Protein AF-R6YWC9-F1 (afdb_monomer_lite)

Sequence (217 aa):
MDQYQIIENLIDLYSPDDEVRLEALLAKKEWILDRFYVPYSILPTSEDGYSDLYALKNQALAFHKINLPNITNKSTANMIERFNSRFKLLKLYENLPERPHKHIFYAKVNFRRLDKDEYKVLVPYFFYCLDPEIVKDSNIPNDIRKVIAYAISGEENEAVQIIDNKNLDKNIFKIDCFEKIYVYDDLTQSEIASIKDLAKYLQLPVVMVHVGRKKVK

Radius of gyration: 17.96 Å; chains: 1; bounding box: 46×39×54 Å

pLDDT: mean 89.24, std 10.78, range [37.41, 98.31]

Foldseek 3Di:
DDLVLLLCLLQQCPDPDPVSVVVSLVVLLCVLQFKWKFKAFPDADPQPPDGSLVLVLQQWHFWAQDDDPPDPDPVLVVQSVVCRVWKTKTKIFRDDDDDPDQRMWIWIFRSNPFDPVRSVQWRSQKGAAHAPVCLVVDPFPPHNSNNSNVVRHDDRRMMMTMGTCVCDDSRIHHDPGTAAIEHEPPDDPVSVVSVVVSCVSNVHYYHYDYDDDPDPD

Secondary structure (DSSP, 8-state):
--HHHHHHHHHHTT-S-HHHHHHHHHHTTTTT-SEEEEEEESSPPSSTT--HHHHHHTTEEE-B----TT---HHHHHHHHHHHTTEEEEEEESS-PPPSSTTEEEEEEEGGG--HHHHHHHGGGEEEPBPHHHHHHS---TTHHHHHHHHTB--TTEEEEEEEGGG-BTTEEE-S-EEEEEEETTS-HHHHHHHHHHHHHTT--EEEE--------

Structure (mmCIF, N/CA/C/O backbone):
data_AF-R6YWC9-F1
#
_entry.id   AF-R6YWC9-F1
#
loop_
_atom_site.group_PDB
_atom_site.id
_atom_site.type_symbol
_atom_site.label_atom_id
_atom_site.label_alt_id
_atom_site.label_comp_id
_atom_site.label_asym_id
_atom_site.label_entity_id
_atom_site.label_seq_id
_atom_site.pdbx_PDB_ins_code
_atom_site.Cartn_x
_atom_site.Cartn_y
_atom_site.Cartn_z
_atom_site.occupancy
_atom_site.B_iso_or_equiv
_atom_site.auth_seq_id
_atom_site.auth_comp_id
_atom_site.auth_asym_id
_atom_site.auth_atom_id
_atom_site.pdbx_PDB_model_num
ATOM 1 N N . MET A 1 1 ? 2.898 -15.940 -5.476 1.00 75.31 1 MET A N 1
ATOM 2 C CA . MET A 1 1 ? 3.218 -15.563 -6.876 1.00 75.31 1 MET A CA 1
ATOM 3 C C . MET A 1 1 ? 4.674 -15.906 -7.140 1.00 75.31 1 MET A C 1
ATOM 5 O O . MET A 1 1 ? 5.447 -15.863 -6.192 1.00 75.31 1 MET A O 1
ATOM 9 N N . ASP A 1 2 ? 5.048 -16.283 -8.363 1.00 87.19 2 ASP A N 1
ATOM 10 C CA . ASP A 1 2 ? 6.454 -16.572 -8.673 1.00 87.19 2 ASP A CA 1
ATOM 11 C C . ASP A 1 2 ? 7.290 -15.281 -8.612 1.00 87.19 2 ASP A C 1
ATOM 13 O O . ASP A 1 2 ? 6.950 -14.268 -9.223 1.00 87.19 2 ASP A O 1
ATOM 17 N N . GLN A 1 3 ? 8.375 -15.319 -7.844 1.00 90.12 3 GLN A N 1
ATOM 18 C CA . GLN A 1 3 ? 9.273 -14.193 -7.600 1.00 90.12 3 GLN A CA 1
ATOM 19 C C . GLN A 1 3 ? 9.961 -13.726 -8.892 1.00 90.12 3 GLN A C 1
ATOM 21 O O . GLN A 1 3 ? 10.142 -12.524 -9.097 1.00 90.12 3 GLN A O 1
ATOM 26 N N . TYR A 1 4 ? 10.274 -14.656 -9.803 1.00 87.88 4 TYR A N 1
ATOM 27 C CA . TYR A 1 4 ? 10.862 -14.319 -11.102 1.00 87.88 4 TYR A CA 1
ATOM 28 C C . TYR A 1 4 ? 9.872 -13.566 -11.993 1.00 87.88 4 TYR A C 1
ATOM 30 O O . TYR A 1 4 ? 10.251 -12.573 -12.610 1.00 87.88 4 TYR A O 1
ATOM 38 N N . GLN A 1 5 ? 8.589 -13.945 -11.972 1.00 91.06 5 GLN A N 1
ATOM 39 C CA . GLN A 1 5 ? 7.540 -13.237 -12.718 1.00 91.06 5 GLN A CA 1
ATOM 40 C C . GLN A 1 5 ? 7.377 -11.788 -12.247 1.00 91.06 5 GLN A C 1
ATOM 42 O O . GLN A 1 5 ? 7.136 -10.897 -13.059 1.00 91.06 5 GLN A O 1
ATOM 47 N N . ILE A 1 6 ? 7.526 -11.523 -10.945 1.00 92.25 6 ILE A N 1
ATOM 48 C CA . ILE A 1 6 ? 7.469 -10.157 -10.401 1.00 92.25 6 ILE A CA 1
ATOM 49 C C . ILE A 1 6 ? 8.645 -9.317 -10.926 1.00 92.25 6 ILE A C 1
ATOM 51 O O . ILE A 1 6 ? 8.454 -8.153 -11.284 1.00 92.25 6 ILE A O 1
ATOM 55 N N . ILE A 1 7 ? 9.846 -9.899 -11.006 1.00 92.50 7 ILE A N 1
ATOM 56 C CA . ILE A 1 7 ? 11.049 -9.219 -11.513 1.00 92.50 7 ILE A CA 1
ATOM 57 C C . ILE A 1 7 ? 10.955 -8.960 -13.014 1.00 92.50 7 ILE A C 1
ATOM 59 O O . ILE A 1 7 ? 11.217 -7.837 -13.444 1.00 92.50 7 ILE A O 1
ATOM 63 N N . GLU A 1 8 ? 10.567 -9.962 -13.801 1.00 92.31 8 GLU A N 1
ATOM 64 C CA . GLU A 1 8 ? 10.353 -9.812 -15.244 1.00 92.31 8 GLU A CA 1
ATOM 65 C C . GLU A 1 8 ? 9.321 -8.718 -15.515 1.00 92.31 8 GLU A C 1
ATOM 67 O O . GLU A 1 8 ? 9.601 -7.767 -16.241 1.00 92.31 8 GLU A O 1
ATOM 72 N N . ASN A 1 9 ? 8.189 -8.751 -14.805 1.00 94.25 9 ASN A N 1
ATOM 73 C CA . ASN A 1 9 ? 7.169 -7.715 -14.904 1.00 94.25 9 ASN A CA 1
ATOM 74 C C . ASN A 1 9 ? 7.716 -6.315 -14.571 1.00 94.25 9 ASN A C 1
ATOM 76 O O . ASN A 1 9 ? 7.438 -5.357 -15.290 1.00 94.25 9 ASN A O 1
ATOM 80 N N . LEU A 1 10 ? 8.519 -6.182 -13.508 1.00 93.62 10 LEU A N 1
ATOM 81 C CA . LEU A 1 10 ? 9.170 -4.917 -13.158 1.00 93.62 10 LEU A CA 1
ATOM 82 C C . LEU A 1 10 ? 10.112 -4.423 -14.266 1.00 93.62 10 LEU A C 1
ATOM 84 O O . LEU A 1 10 ? 10.169 -3.220 -14.521 1.00 93.62 10 LEU A O 1
ATOM 88 N N . ILE A 1 11 ? 10.864 -5.314 -14.911 1.00 93.25 11 ILE A N 1
ATOM 89 C CA . ILE A 1 11 ? 11.758 -4.953 -16.019 1.00 93.25 11 ILE A CA 1
ATOM 90 C C . ILE A 1 11 ? 10.935 -4.491 -17.227 1.00 93.25 11 ILE A C 1
ATOM 92 O O . ILE A 1 11 ? 11.214 -3.418 -17.775 1.00 93.25 11 ILE A O 1
ATOM 96 N N . ASP A 1 12 ? 9.905 -5.255 -17.584 1.00 94.62 12 ASP A N 1
ATOM 97 C CA . ASP A 1 12 ? 9.093 -5.065 -18.785 1.00 94.62 12 ASP A CA 1
ATOM 98 C C . ASP A 1 12 ? 8.203 -3.822 -18.720 1.00 94.62 12 ASP A C 1
ATOM 100 O O . ASP A 1 12 ? 8.029 -3.145 -19.732 1.00 94.62 12 ASP A O 1
ATOM 104 N N . LEU A 1 13 ? 7.733 -3.426 -17.530 1.00 93.44 13 LEU A N 1
ATOM 105 C CA . LEU A 1 13 ? 7.009 -2.159 -17.320 1.00 93.44 13 LEU A CA 1
ATOM 106 C C . LEU A 1 13 ? 7.809 -0.918 -17.754 1.00 93.44 13 LEU A C 1
ATOM 108 O O . LEU A 1 13 ? 7.225 0.131 -18.033 1.00 93.44 13 LEU A O 1
ATOM 112 N N . TYR A 1 14 ? 9.137 -1.030 -17.818 1.00 91.12 14 TYR A N 1
ATOM 113 C CA . TYR A 1 14 ? 10.054 0.028 -18.245 1.00 91.12 14 TYR A CA 1
ATOM 114 C C . TYR A 1 14 ? 10.739 -0.280 -19.583 1.00 91.12 14 TYR A C 1
ATOM 116 O O . TYR A 1 14 ? 11.725 0.374 -19.935 1.00 91.12 14 TYR A O 1
ATOM 124 N N . SER A 1 15 ? 10.233 -1.261 -20.334 1.00 92.69 15 SER A N 1
ATOM 125 C CA . SER A 1 15 ? 10.704 -1.554 -21.685 1.00 92.69 15 SER A CA 1
ATOM 126 C C . SER A 1 15 ? 10.512 -0.340 -22.606 1.00 92.69 15 SER A C 1
ATOM 128 O O . SER A 1 15 ? 9.506 0.366 -22.487 1.00 92.69 15 SER A O 1
ATOM 130 N N . PRO A 1 16 ? 11.432 -0.067 -23.550 1.00 93.62 16 PRO A N 1
ATOM 131 C CA . PRO A 1 16 ? 11.193 0.929 -24.593 1.00 93.62 16 PRO A CA 1
ATOM 132 C C . PRO A 1 16 ? 10.068 0.516 -25.556 1.00 93.62 16 PRO A C 1
ATOM 134 O O . PRO A 1 16 ? 9.513 1.384 -26.222 1.00 93.62 16 PRO A O 1
ATOM 137 N N . ASP A 1 17 ? 9.716 -0.770 -25.603 1.00 97.00 17 ASP A N 1
ATOM 138 C CA . ASP A 1 17 ? 8.662 -1.318 -26.456 1.00 97.00 17 ASP A CA 1
ATOM 139 C C . ASP A 1 17 ? 7.277 -1.187 -25.797 1.00 97.00 17 ASP A C 1
ATOM 141 O O . ASP A 1 17 ? 7.051 -1.649 -24.675 1.00 97.00 17 ASP A O 1
ATOM 145 N N . ASP A 1 18 ? 6.356 -0.531 -26.499 1.00 96.38 18 ASP A N 1
ATOM 146 C CA . ASP A 1 18 ? 4.989 -0.268 -26.053 1.00 96.38 18 ASP A CA 1
ATOM 147 C C . ASP A 1 18 ? 4.165 -1.552 -25.880 1.00 96.38 18 ASP A C 1
ATOM 149 O O . ASP A 1 18 ? 3.376 -1.631 -24.935 1.00 96.38 18 ASP A O 1
ATOM 153 N N . GLU A 1 19 ? 4.359 -2.555 -26.743 1.00 96.94 19 GLU A N 1
ATOM 154 C CA . GLU A 1 19 ? 3.640 -3.833 -26.670 1.00 96.94 19 GLU A CA 1
ATOM 155 C C . GLU A 1 19 ? 4.081 -4.616 -25.433 1.00 96.94 19 GLU A C 1
ATOM 157 O O . GLU A 1 19 ? 3.244 -5.073 -24.655 1.00 96.94 19 GLU A O 1
ATOM 162 N N . VAL A 1 20 ? 5.391 -4.663 -25.173 1.00 96.94 20 VAL A N 1
ATOM 163 C CA . VAL A 1 20 ? 5.953 -5.303 -23.971 1.00 96.94 20 VAL A CA 1
ATOM 164 C C . VAL A 1 20 ? 5.422 -4.642 -22.697 1.00 96.94 20 VAL A C 1
ATOM 166 O O . VAL A 1 20 ? 4.993 -5.329 -21.769 1.00 96.94 20 VAL A O 1
ATOM 169 N N . ARG A 1 21 ? 5.380 -3.302 -22.650 1.00 95.19 21 ARG A N 1
ATOM 170 C CA . ARG A 1 21 ? 4.817 -2.586 -21.492 1.00 95.19 21 ARG A CA 1
ATOM 171 C C . ARG A 1 21 ? 3.330 -2.874 -21.306 1.00 95.19 21 ARG A C 1
ATOM 173 O O . ARG A 1 21 ? 2.874 -2.995 -20.168 1.00 95.19 21 ARG A O 1
ATOM 180 N N . LEU A 1 22 ? 2.566 -2.947 -22.395 1.00 94.88 22 LEU A N 1
ATOM 181 C CA . LEU A 1 22 ? 1.138 -3.247 -22.334 1.00 94.88 22 LEU A CA 1
ATOM 182 C C . LEU A 1 22 ? 0.896 -4.662 -21.801 1.00 94.88 22 LEU A C 1
ATOM 184 O O . LEU A 1 22 ? 0.086 -4.822 -20.890 1.00 94.88 22 LEU A O 1
ATOM 188 N N . GLU A 1 23 ? 1.626 -5.658 -22.297 1.00 96.00 23 GLU A N 1
ATOM 189 C CA . GLU A 1 23 ? 1.545 -7.036 -21.801 1.00 96.00 23 GLU A CA 1
ATOM 190 C C . GLU A 1 23 ? 1.926 -7.125 -20.317 1.00 96.00 23 GLU A C 1
ATOM 192 O O . GLU A 1 23 ? 1.212 -7.746 -19.525 1.00 96.00 23 GLU A O 1
ATOM 197 N N . ALA A 1 24 ? 2.972 -6.409 -19.892 1.00 95.31 24 ALA A N 1
ATOM 198 C CA . ALA A 1 24 ? 3.343 -6.325 -18.482 1.00 95.31 24 ALA A CA 1
ATOM 199 C C . ALA A 1 24 ? 2.226 -5.713 -17.617 1.00 95.31 24 ALA A C 1
ATOM 201 O O . ALA A 1 24 ? 1.957 -6.198 -16.518 1.00 95.31 24 ALA A O 1
ATOM 202 N N . LEU A 1 25 ? 1.525 -4.682 -18.097 1.00 93.75 25 LEU A N 1
ATOM 203 C CA . LEU A 1 25 ? 0.361 -4.129 -17.396 1.00 93.75 25 LEU A CA 1
ATOM 204 C C . LEU A 1 25 ? -0.808 -5.123 -17.345 1.00 93.75 25 LEU A C 1
ATOM 206 O O . LEU A 1 25 ? -1.449 -5.266 -16.301 1.00 93.75 25 LEU A O 1
ATOM 210 N N . LEU A 1 26 ? -1.082 -5.826 -18.446 1.00 92.94 26 LEU A N 1
ATOM 211 C CA . LEU A 1 26 ? -2.156 -6.820 -18.529 1.00 92.94 26 LEU A CA 1
ATOM 212 C C . LEU A 1 26 ? -1.902 -8.023 -17.617 1.00 92.94 26 LEU A C 1
ATOM 214 O O . LEU A 1 26 ? -2.848 -8.527 -17.005 1.00 92.94 26 LEU A O 1
ATOM 218 N N . ALA A 1 27 ? -0.644 -8.437 -17.456 1.00 92.50 27 ALA A N 1
ATOM 219 C CA . ALA A 1 27 ? -0.251 -9.497 -16.530 1.00 92.50 27 ALA A CA 1
ATOM 220 C C . ALA A 1 27 ? -0.612 -9.169 -15.069 1.00 92.50 27 ALA A C 1
ATOM 222 O O . ALA A 1 27 ? -0.893 -10.075 -14.284 1.00 92.50 27 ALA A O 1
ATOM 223 N N . LYS A 1 28 ? -0.671 -7.876 -14.717 1.00 91.44 28 LYS A N 1
ATOM 224 C CA . LYS A 1 28 ? -0.991 -7.389 -13.365 1.00 91.44 28 LYS A CA 1
ATOM 225 C C . LYS A 1 28 ? -2.474 -7.174 -13.104 1.00 91.44 28 LYS A C 1
ATOM 227 O O . LYS A 1 28 ? -2.834 -6.804 -11.988 1.00 91.44 28 LYS A O 1
ATOM 232 N N . LYS A 1 29 ? -3.340 -7.365 -14.103 1.00 89.50 29 LYS A N 1
ATOM 233 C CA . LYS A 1 29 ? -4.731 -6.889 -14.043 1.00 89.50 29 LYS A CA 1
ATOM 234 C C . LYS A 1 29 ? -5.520 -7.382 -12.817 1.00 89.50 29 LYS A C 1
ATOM 236 O O . LYS A 1 29 ? -6.351 -6.667 -12.277 1.00 89.50 29 LYS A O 1
ATOM 241 N N . GLU A 1 30 ? -5.208 -8.583 -12.333 1.00 89.81 30 GLU A N 1
ATOM 242 C CA . GLU A 1 30 ? -5.875 -9.175 -11.169 1.00 89.81 30 GLU A CA 1
ATOM 243 C C . GLU A 1 30 ? -5.082 -9.029 -9.862 1.00 89.81 30 GLU A C 1
ATOM 245 O O . GLU A 1 30 ? -5.610 -9.342 -8.801 1.00 89.81 30 GLU A O 1
ATOM 250 N N . TRP A 1 31 ? -3.829 -8.562 -9.896 1.00 92.56 31 TRP A N 1
ATOM 251 C CA . TRP A 1 31 ? -2.934 -8.603 -8.727 1.00 92.56 31 TRP A CA 1
ATOM 252 C C . TRP A 1 31 ? -3.462 -7.773 -7.558 1.00 92.56 31 TRP A C 1
ATOM 254 O O . TRP A 1 31 ? -3.343 -8.167 -6.404 1.00 92.56 31 TRP A O 1
ATOM 264 N N . ILE A 1 32 ? -4.060 -6.621 -7.862 1.00 92.31 32 ILE A N 1
ATOM 265 C CA . ILE A 1 32 ? -4.626 -5.730 -6.849 1.00 92.31 32 ILE A CA 1
ATOM 266 C C . ILE A 1 32 ? -6.067 -6.104 -6.477 1.00 92.31 32 ILE A C 1
ATOM 268 O O . ILE A 1 32 ? -6.596 -5.592 -5.495 1.00 92.31 32 ILE A O 1
ATOM 272 N N . LEU A 1 33 ? -6.731 -6.992 -7.226 1.00 90.00 33 LEU A N 1
ATOM 273 C CA . LEU A 1 33 ? -8.154 -7.308 -7.052 1.00 90.00 33 LEU A CA 1
ATOM 274 C C . LEU A 1 33 ? -8.387 -8.328 -5.924 1.00 90.00 33 LEU A C 1
ATOM 276 O O . LEU A 1 33 ? -9.064 -9.348 -6.085 1.00 90.00 33 LEU A O 1
ATOM 280 N N . ASP A 1 34 ? -7.883 -7.999 -4.734 1.00 93.56 34 ASP A N 1
ATOM 281 C CA . ASP A 1 34 ? -8.115 -8.736 -3.497 1.00 93.56 34 ASP A CA 1
ATOM 282 C C . ASP A 1 34 ? -8.522 -7.835 -2.315 1.00 93.56 34 ASP A C 1
ATOM 284 O O . ASP A 1 34 ? -8.884 -6.666 -2.462 1.00 93.56 34 ASP A O 1
ATOM 288 N N . ARG A 1 35 ? -8.573 -8.417 -1.118 1.00 96.56 35 ARG A N 1
ATOM 289 C CA . ARG A 1 35 ? -8.780 -7.742 0.152 1.00 96.56 35 ARG A CA 1
ATOM 290 C C . ARG A 1 35 ? -7.448 -7.696 0.874 1.00 96.56 35 ARG A C 1
ATOM 292 O O . ARG A 1 35 ? -6.906 -8.743 1.201 1.00 96.56 35 ARG A O 1
ATOM 299 N N . PHE A 1 36 ? -6.999 -6.495 1.197 1.00 97.88 36 PHE A N 1
ATOM 300 C CA . PHE A 1 36 ? -5.748 -6.280 1.906 1.00 97.88 36 PHE A CA 1
ATOM 301 C C . PHE A 1 36 ? -6.000 -5.657 3.272 1.00 97.88 36 PHE A C 1
ATOM 303 O O . PHE A 1 36 ? -6.971 -4.923 3.482 1.00 97.88 36 PHE A O 1
ATOM 310 N N . TYR A 1 37 ? -5.103 -5.939 4.204 1.00 98.25 37 TYR A N 1
ATOM 311 C CA . TYR A 1 37 ? -4.970 -5.209 5.450 1.00 98.25 37 TYR A CA 1
ATOM 312 C C . TYR A 1 37 ? -3.991 -4.062 5.225 1.00 98.25 37 TYR A C 1
ATOM 314 O O . TYR A 1 37 ? -2.867 -4.264 4.771 1.00 98.25 37 TYR A O 1
ATOM 322 N N . VAL A 1 38 ? -4.440 -2.853 5.535 1.00 97.69 38 VAL A N 1
ATOM 323 C CA . VAL A 1 38 ? -3.694 -1.609 5.365 1.00 97.69 38 VAL A CA 1
ATOM 324 C C . VAL A 1 38 ? -3.313 -1.089 6.749 1.00 97.69 38 VAL A C 1
ATOM 326 O O . VAL A 1 38 ? -4.209 -0.949 7.589 1.00 97.69 38 VAL A O 1
ATOM 329 N N . PRO A 1 39 ? -2.025 -0.840 7.027 1.00 96.38 39 PRO A N 1
ATOM 330 C CA . PRO A 1 39 ? -1.585 -0.310 8.307 1.00 96.38 39 PRO A CA 1
ATOM 331 C C . PRO A 1 39 ? -1.952 1.171 8.445 1.00 96.38 39 PRO A C 1
ATOM 333 O O . PRO A 1 39 ? -1.833 1.940 7.496 1.00 96.38 39 PRO A O 1
ATOM 336 N N . TYR A 1 40 ? -2.345 1.562 9.652 1.00 95.56 40 TYR A N 1
ATOM 337 C CA . TYR A 1 40 ? -2.531 2.948 10.067 1.00 95.56 40 TYR A CA 1
ATOM 338 C C . TYR A 1 40 ? -1.873 3.159 11.433 1.00 95.56 40 TYR A C 1
ATOM 340 O O . TYR A 1 40 ? -2.002 2.329 12.338 1.00 95.56 40 TYR A O 1
ATOM 348 N N . SER A 1 41 ? -1.172 4.276 11.590 1.00 93.25 41 SER A N 1
ATOM 349 C CA . SER A 1 41 ? -0.559 4.710 12.843 1.00 93.25 41 SER A CA 1
ATOM 350 C C . SER A 1 41 ? -1.479 5.636 13.641 1.00 93.25 41 SER A C 1
ATOM 352 O O . SER A 1 41 ? -2.107 6.547 13.105 1.00 93.25 41 SER A O 1
ATOM 354 N N . ILE A 1 42 ? -1.518 5.451 14.961 1.00 90.88 42 ILE A N 1
ATOM 355 C CA . ILE A 1 42 ? -2.165 6.397 15.888 1.00 90.88 42 ILE A CA 1
ATOM 356 C C . ILE A 1 42 ? -1.259 7.609 16.150 1.00 90.88 42 ILE A C 1
ATOM 358 O O . ILE A 1 42 ? -1.736 8.695 16.484 1.00 90.88 42 ILE A O 1
ATOM 362 N N . LEU A 1 43 ? 0.058 7.432 16.005 1.00 87.00 43 LEU A N 1
ATOM 363 C CA . LEU A 1 43 ? 1.013 8.512 16.203 1.00 87.00 43 LEU A CA 1
ATOM 364 C C . LEU A 1 43 ? 0.925 9.518 15.050 1.00 87.00 43 LEU A C 1
ATOM 366 O O . LEU A 1 43 ? 0.797 9.105 13.892 1.00 87.00 43 LEU A O 1
ATOM 370 N N . PRO A 1 44 ? 1.041 10.825 15.342 1.00 76.12 44 PRO A N 1
ATOM 371 C CA . PRO A 1 44 ? 1.158 11.834 14.303 1.00 76.12 44 PRO A CA 1
ATOM 372 C C . PRO A 1 44 ? 2.416 11.579 13.471 1.00 76.12 44 PRO A C 1
ATOM 374 O O . PRO A 1 44 ? 3.441 11.124 13.985 1.00 76.12 44 PRO A O 1
ATOM 377 N N . THR A 1 45 ? 2.341 11.887 12.180 1.00 70.00 45 THR A N 1
ATOM 378 C CA . THR A 1 45 ? 3.529 11.851 11.328 1.00 70.00 45 THR A CA 1
ATOM 379 C C . THR A 1 45 ? 4.318 13.149 11.487 1.00 70.00 45 THR A C 1
ATOM 381 O O . THR A 1 45 ? 3.784 14.166 11.929 1.00 70.00 45 THR A O 1
ATOM 384 N N . SER A 1 46 ? 5.599 13.120 11.129 1.00 60.62 46 SER A N 1
ATOM 385 C CA . SER A 1 46 ? 6.450 14.314 11.102 1.00 60.62 46 SER A CA 1
ATOM 386 C C . SER A 1 46 ? 6.183 15.230 9.900 1.00 60.62 46 SER A C 1
ATOM 388 O O . SER A 1 46 ? 6.860 16.246 9.762 1.00 60.62 46 SER A O 1
ATOM 390 N N . GLU A 1 47 ? 5.244 14.883 9.012 1.00 64.31 47 GLU A N 1
ATOM 391 C CA . GLU A 1 47 ? 4.893 15.704 7.852 1.00 64.31 47 GLU A CA 1
ATOM 392 C C . GLU A 1 47 ? 3.724 16.640 8.208 1.00 64.31 47 GLU A C 1
ATOM 394 O O . GLU A 1 47 ? 2.644 16.192 8.600 1.00 64.31 47 GLU A O 1
ATOM 399 N N . ASP A 1 48 ? 3.947 17.953 8.087 1.00 57.84 48 ASP A N 1
ATOM 400 C CA . ASP A 1 48 ? 2.974 18.982 8.473 1.00 57.84 48 ASP A CA 1
ATOM 401 C C . ASP A 1 48 ? 1.607 18.772 7.80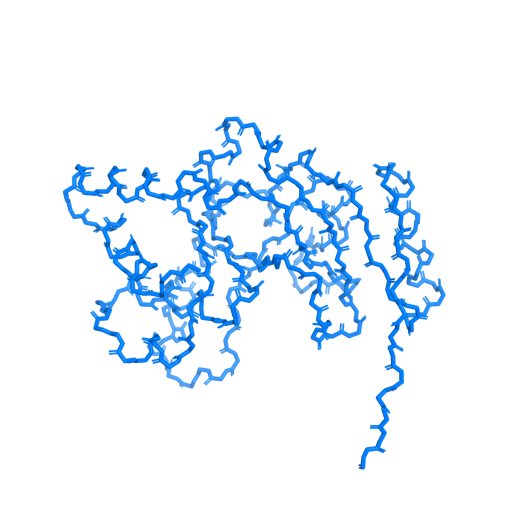0 1.00 57.84 48 ASP A C 1
ATOM 403 O O . ASP A 1 48 ? 1.476 18.744 6.575 1.00 57.84 48 ASP A O 1
ATOM 407 N N . GLY A 1 49 ? 0.558 18.662 8.620 1.00 59.50 49 GLY A N 1
ATOM 408 C CA . GLY A 1 49 ? -0.825 18.531 8.153 1.00 59.50 49 GLY A CA 1
ATOM 409 C C . GLY A 1 49 ? -1.214 17.146 7.624 1.00 59.50 49 GLY A C 1
ATOM 410 O O . GLY A 1 49 ? -2.294 17.025 7.042 1.00 59.50 49 GLY A O 1
ATOM 411 N N . TYR A 1 50 ? -0.381 16.120 7.836 1.00 73.62 50 TYR A N 1
ATOM 412 C CA . TYR A 1 50 ? -0.630 14.737 7.426 1.00 73.62 50 TYR A CA 1
ATOM 413 C C . TYR A 1 50 ? -0.627 13.779 8.631 1.00 73.62 50 TYR A C 1
ATOM 415 O O . TYR A 1 50 ? 0.286 13.764 9.459 1.00 73.62 50 TYR A O 1
ATOM 423 N N . SER A 1 51 ? -1.664 12.948 8.742 1.00 83.31 51 SER A N 1
ATOM 424 C CA . SER A 1 51 ? -1.667 11.798 9.648 1.00 83.31 51 SER A CA 1
ATOM 425 C C . SER A 1 51 ? -2.510 10.662 9.089 1.00 83.31 51 SER A C 1
ATOM 427 O O . SER A 1 51 ? -3.514 10.887 8.411 1.00 83.31 51 SER A O 1
ATOM 429 N N . ASP A 1 52 ? -2.136 9.437 9.425 1.00 91.56 52 ASP A N 1
ATOM 430 C CA . ASP A 1 52 ? -2.846 8.217 9.040 1.00 91.56 52 ASP A CA 1
ATOM 431 C C . ASP A 1 52 ? -4.301 8.252 9.523 1.00 91.56 52 ASP A C 1
ATOM 433 O O . ASP A 1 52 ? -5.225 7.919 8.783 1.00 91.56 52 ASP A O 1
ATOM 437 N N . LEU A 1 53 ? -4.537 8.750 10.741 1.00 91.31 53 LEU A N 1
ATOM 438 C CA . LEU A 1 53 ? -5.889 8.946 11.268 1.00 91.31 53 LEU A CA 1
ATOM 439 C C . LEU A 1 53 ? -6.699 9.948 10.438 1.00 91.31 53 LEU A C 1
ATOM 441 O O . LEU A 1 53 ? -7.894 9.739 10.223 1.00 91.31 53 LEU A O 1
ATOM 445 N N . TYR A 1 54 ? -6.070 11.027 9.960 1.00 90.69 54 TYR A N 1
ATOM 446 C CA . TYR A 1 54 ? -6.720 11.971 9.055 1.00 90.69 54 TYR A CA 1
ATOM 447 C C . TYR A 1 54 ? -7.044 11.312 7.711 1.00 90.69 54 TYR A C 1
ATOM 449 O O . TYR A 1 54 ? -8.162 11.477 7.221 1.00 90.69 54 TYR A O 1
ATOM 457 N N . ALA A 1 55 ? -6.122 10.531 7.144 1.00 93.31 55 ALA A N 1
ATOM 458 C CA . ALA A 1 55 ? -6.364 9.778 5.915 1.00 93.31 55 ALA A CA 1
ATOM 459 C C . ALA A 1 55 ? -7.567 8.834 6.073 1.00 93.31 55 ALA A C 1
ATOM 461 O O . ALA A 1 55 ? -8.529 8.923 5.311 1.00 93.31 55 ALA A O 1
ATOM 462 N N . LEU A 1 56 ? -7.579 8.019 7.132 1.00 93.75 56 LEU A N 1
ATOM 463 C CA . LEU A 1 56 ? -8.665 7.077 7.401 1.00 93.75 56 LEU A CA 1
ATOM 464 C C . LEU A 1 56 ? -10.007 7.786 7.618 1.00 93.75 56 LEU A C 1
ATOM 466 O O . LEU A 1 56 ? -11.020 7.361 7.067 1.00 93.75 56 LEU A O 1
ATOM 470 N N . LYS A 1 57 ? -10.023 8.910 8.349 1.00 92.81 57 LYS A N 1
ATOM 471 C CA . LYS A 1 57 ? -11.227 9.740 8.540 1.00 92.81 57 LYS A CA 1
ATOM 472 C C . LYS A 1 57 ? -11.822 10.243 7.225 1.00 92.81 57 LYS A C 1
ATOM 474 O O . LYS A 1 57 ? -13.028 10.453 7.154 1.00 92.81 57 LYS A O 1
ATOM 479 N N . ASN A 1 58 ? -10.993 10.433 6.204 1.00 92.31 58 ASN A N 1
ATOM 480 C CA . ASN A 1 58 ? -11.410 10.868 4.874 1.00 92.31 58 ASN A CA 1
ATOM 481 C C . ASN A 1 58 ? -11.572 9.699 3.888 1.00 92.31 58 ASN A C 1
ATOM 483 O O . ASN A 1 58 ? -11.578 9.944 2.683 1.00 92.31 58 ASN A O 1
ATOM 487 N N . GLN A 1 59 ? -11.676 8.459 4.389 1.00 93.25 59 GLN A N 1
ATOM 488 C CA . GLN A 1 59 ? -11.729 7.238 3.579 1.00 93.25 59 GLN A CA 1
ATOM 489 C C . GLN A 1 59 ? -10.598 7.216 2.543 1.00 93.25 59 GLN A C 1
ATOM 491 O O . GLN A 1 59 ? -10.814 7.122 1.338 1.00 93.25 59 GLN A O 1
ATOM 496 N N . ALA A 1 60 ? -9.365 7.377 3.012 1.00 95.19 60 ALA A N 1
ATOM 497 C CA . ALA A 1 60 ? -8.202 7.444 2.148 1.00 95.19 60 ALA A CA 1
ATOM 498 C C . ALA A 1 60 ? -7.074 6.531 2.623 1.00 95.19 60 ALA A C 1
ATOM 500 O O . ALA A 1 60 ? -6.841 6.344 3.822 1.00 95.19 60 ALA A O 1
ATOM 501 N N . LEU A 1 61 ? -6.356 5.985 1.649 1.00 96.06 61 LEU A N 1
ATOM 502 C CA . LEU A 1 61 ? -5.082 5.309 1.827 1.00 96.06 61 LEU A CA 1
ATOM 503 C C . LEU A 1 61 ? -3.999 6.329 2.186 1.00 96.06 61 LEU A C 1
ATOM 505 O O . LEU A 1 61 ? -3.913 7.393 1.568 1.00 96.06 61 LEU A O 1
ATOM 509 N N . ALA A 1 62 ? -3.181 5.984 3.175 1.00 94.06 62 ALA A N 1
ATOM 510 C CA . ALA A 1 62 ? -2.079 6.794 3.676 1.00 94.06 62 ALA A CA 1
ATOM 511 C C . ALA A 1 62 ? -0.770 6.333 3.012 1.00 94.06 62 ALA A C 1
ATOM 513 O O . ALA A 1 62 ? -0.357 5.188 3.186 1.00 94.06 62 ALA A O 1
ATOM 514 N N . PHE A 1 63 ? -0.139 7.191 2.207 1.00 94.19 63 PHE A N 1
ATOM 515 C CA . PHE A 1 63 ? 1.107 6.868 1.516 1.00 94.19 63 PHE A CA 1
ATOM 516 C C . PHE A 1 63 ? 2.314 7.545 2.170 1.00 94.19 63 PHE A C 1
ATOM 518 O O . PHE A 1 63 ? 2.275 8.696 2.596 1.00 94.19 63 PHE A O 1
ATOM 525 N N . HIS A 1 64 ? 3.439 6.840 2.210 1.00 91.69 64 HIS A N 1
ATOM 526 C CA . HIS A 1 64 ? 4.632 7.247 2.943 1.00 91.69 64 HIS A CA 1
ATOM 527 C C . HIS A 1 64 ? 5.872 7.254 2.056 1.00 91.69 64 HIS A C 1
ATOM 529 O O . HIS A 1 64 ? 5.946 6.601 1.016 1.00 91.69 64 HIS A O 1
ATOM 535 N N . LYS A 1 65 ? 6.883 8.013 2.476 1.00 90.12 65 LYS A N 1
ATOM 536 C CA . LYS A 1 65 ? 8.218 7.936 1.879 1.00 90.12 65 LYS A CA 1
ATOM 537 C C . LYS A 1 65 ? 8.829 6.560 2.153 1.00 90.12 65 LYS A C 1
ATOM 539 O O . LYS A 1 65 ? 8.629 5.998 3.230 1.00 90.12 65 LYS A O 1
ATOM 544 N N . ILE A 1 66 ? 9.652 6.075 1.227 1.00 83.50 66 ILE A N 1
ATOM 545 C CA . ILE A 1 66 ? 10.597 4.995 1.513 1.00 83.50 66 ILE A CA 1
ATOM 546 C C . ILE A 1 66 ? 11.503 5.463 2.648 1.00 83.50 66 ILE A C 1
ATOM 548 O O . ILE A 1 66 ? 12.184 6.485 2.517 1.00 83.50 66 ILE A O 1
ATOM 552 N N . ASN A 1 67 ? 11.539 4.687 3.729 1.00 75.12 67 ASN A N 1
ATOM 553 C CA . ASN A 1 67 ? 12.546 4.807 4.769 1.00 75.12 67 ASN A CA 1
ATOM 554 C C . ASN A 1 67 ? 13.288 3.474 4.886 1.00 75.12 67 ASN A C 1
ATOM 556 O O . ASN A 1 67 ? 12.721 2.475 5.322 1.00 75.12 67 ASN A O 1
ATOM 560 N N . LEU A 1 68 ? 14.552 3.466 4.469 1.00 70.62 68 LEU A N 1
ATOM 561 C CA . LEU A 1 68 ? 15.430 2.303 4.538 1.00 70.62 68 LEU A CA 1
ATOM 562 C C . LEU A 1 68 ? 16.582 2.644 5.499 1.00 70.62 68 LEU A C 1
ATOM 564 O O . LEU A 1 68 ? 17.628 3.123 5.057 1.00 70.62 68 LEU A O 1
ATOM 568 N N . PRO A 1 69 ? 16.393 2.441 6.819 1.00 54.91 69 PRO A N 1
ATOM 569 C CA . PRO A 1 69 ? 17.271 2.990 7.857 1.00 54.91 69 PRO A CA 1
ATOM 570 C C . PRO A 1 69 ? 18.704 2.432 7.842 1.00 54.91 69 PRO A C 1
ATOM 572 O O . PRO A 1 69 ? 19.599 3.041 8.416 1.00 54.91 69 PRO A O 1
ATOM 575 N N . ASN A 1 70 ? 18.949 1.313 7.152 1.00 58.62 70 ASN A N 1
ATOM 576 C CA . ASN A 1 70 ? 20.254 0.643 7.113 1.00 58.62 70 ASN A CA 1
ATOM 577 C C . ASN A 1 70 ? 21.100 0.995 5.874 1.00 58.62 70 ASN A C 1
ATOM 579 O O . ASN A 1 70 ? 22.106 0.337 5.604 1.00 58.62 70 ASN A O 1
ATOM 583 N N . ILE A 1 71 ? 20.713 2.010 5.096 1.00 62.34 71 ILE A N 1
ATOM 584 C CA . ILE A 1 71 ? 21.448 2.401 3.888 1.00 62.34 71 ILE A CA 1
ATOM 585 C C . ILE A 1 71 ? 22.525 3.423 4.231 1.00 62.34 71 ILE A C 1
ATOM 587 O O . ILE A 1 71 ? 22.267 4.606 4.421 1.00 62.34 71 ILE A O 1
ATOM 591 N N . THR A 1 72 ? 23.767 2.952 4.258 1.00 57.75 72 THR A N 1
ATOM 592 C CA . THR A 1 72 ? 24.958 3.773 4.521 1.00 57.75 72 THR A CA 1
ATOM 593 C C . THR A 1 72 ? 25.590 4.345 3.247 1.00 57.75 72 THR A C 1
ATOM 595 O O . THR A 1 72 ? 26.418 5.252 3.312 1.00 57.75 72 THR A O 1
ATOM 598 N N . ASN A 1 73 ? 25.202 3.851 2.065 1.00 75.25 73 ASN A N 1
ATOM 599 C CA . ASN A 1 73 ? 25.748 4.308 0.788 1.00 75.25 73 ASN A CA 1
ATOM 600 C C . ASN A 1 73 ? 25.067 5.603 0.311 1.00 75.25 73 ASN A C 1
ATOM 602 O O . ASN A 1 73 ? 23.875 5.616 -0.002 1.00 75.25 73 ASN A O 1
ATOM 606 N N . LYS A 1 74 ? 25.859 6.673 0.156 1.00 78.19 74 LYS A N 1
ATOM 607 C CA . LYS A 1 74 ? 25.415 7.991 -0.332 1.00 78.19 74 LYS A CA 1
ATOM 608 C C . LYS A 1 74 ? 24.719 7.941 -1.699 1.00 78.19 74 LYS A C 1
ATOM 610 O O . LYS A 1 74 ? 23.781 8.695 -1.934 1.00 78.19 74 LYS A O 1
ATOM 615 N N . SER A 1 75 ? 25.156 7.064 -2.605 1.00 74.56 75 SER A N 1
ATOM 616 C CA . SER A 1 75 ? 24.535 6.903 -3.928 1.00 74.56 75 SER A CA 1
ATOM 617 C C . SER A 1 75 ? 23.102 6.377 -3.812 1.00 74.56 75 SER A C 1
ATOM 619 O O . SER A 1 75 ? 22.185 6.939 -4.411 1.00 74.56 75 SER A O 1
ATOM 621 N N . THR A 1 76 ? 22.891 5.359 -2.978 1.00 72.25 76 THR A N 1
ATOM 622 C CA . THR A 1 76 ? 21.570 4.774 -2.730 1.00 72.25 76 THR A CA 1
ATOM 623 C C . THR A 1 76 ? 20.663 5.726 -1.955 1.00 72.25 76 THR A C 1
ATOM 625 O O . THR A 1 76 ? 19.495 5.863 -2.308 1.00 72.25 76 THR A O 1
ATOM 628 N N . ALA A 1 77 ? 21.202 6.455 -0.973 1.00 80.00 77 ALA A N 1
ATOM 629 C CA . ALA A 1 77 ? 20.462 7.503 -0.268 1.00 80.00 77 ALA A CA 1
ATOM 630 C C . ALA A 1 77 ? 19.942 8.583 -1.237 1.00 80.00 77 ALA A C 1
ATOM 632 O O . ALA A 1 77 ? 18.747 8.871 -1.254 1.00 80.00 77 ALA A O 1
ATOM 633 N N . ASN A 1 78 ? 20.799 9.092 -2.132 1.00 82.56 78 ASN A N 1
ATOM 634 C CA . ASN A 1 78 ? 20.395 10.061 -3.159 1.00 82.56 78 ASN A CA 1
ATOM 635 C C . ASN A 1 78 ? 19.329 9.497 -4.115 1.00 82.56 78 ASN A C 1
ATOM 637 O O . ASN A 1 78 ? 18.441 10.225 -4.560 1.00 82.56 78 ASN A O 1
ATOM 641 N N . MET A 1 79 ? 19.414 8.211 -4.469 1.00 79.25 79 MET A N 1
ATOM 642 C CA . MET A 1 79 ? 18.401 7.555 -5.301 1.00 79.25 79 MET A CA 1
ATOM 643 C C . MET A 1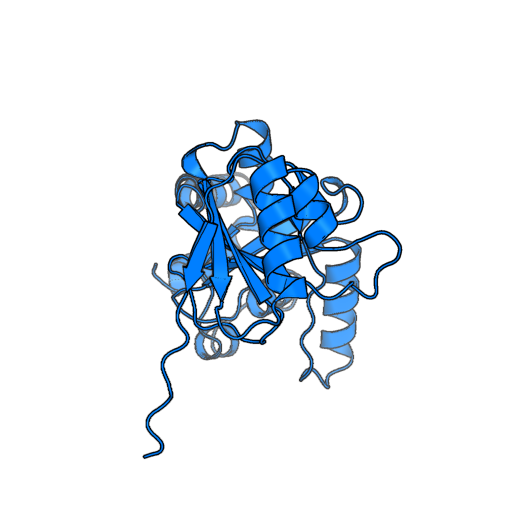 79 ? 17.046 7.464 -4.590 1.00 79.25 79 MET A C 1
ATOM 645 O O . MET A 1 79 ? 16.019 7.717 -5.215 1.00 79.25 79 MET A O 1
ATOM 649 N N . ILE A 1 80 ? 17.038 7.179 -3.288 1.00 83.31 80 ILE A N 1
ATOM 650 C CA . ILE A 1 80 ? 15.817 7.136 -2.473 1.00 83.31 80 ILE A CA 1
ATOM 651 C C . ILE A 1 80 ? 15.208 8.525 -2.314 1.00 83.31 80 ILE A C 1
ATOM 653 O O . ILE A 1 80 ? 13.995 8.668 -2.426 1.00 83.31 80 ILE A O 1
ATOM 657 N N . GLU A 1 81 ? 16.017 9.564 -2.111 1.00 86.44 81 GLU A N 1
ATOM 658 C CA . GLU A 1 81 ? 15.516 10.942 -2.074 1.00 86.44 81 GLU A CA 1
ATOM 659 C C . GLU A 1 81 ? 14.864 11.345 -3.401 1.00 86.44 81 GLU A C 1
ATOM 661 O O . GLU A 1 81 ? 13.760 11.892 -3.408 1.00 86.44 81 GLU A O 1
ATOM 666 N N . ARG A 1 82 ? 15.500 11.014 -4.534 1.00 87.06 82 ARG A N 1
ATOM 667 C CA . ARG A 1 82 ? 14.922 11.230 -5.872 1.00 87.06 82 ARG A CA 1
ATOM 668 C C . ARG A 1 82 ? 13.656 10.413 -6.106 1.00 87.06 82 ARG A C 1
ATOM 670 O O . ARG A 1 82 ? 12.760 10.876 -6.800 1.00 87.06 82 ARG A O 1
ATOM 677 N N . PHE A 1 83 ? 13.577 9.207 -5.555 1.00 88.88 83 PHE A N 1
ATOM 678 C CA . PHE A 1 83 ? 12.351 8.423 -5.601 1.00 88.88 83 PHE A CA 1
ATOM 679 C C . PHE A 1 83 ? 11.253 9.103 -4.781 1.00 88.88 83 PHE A C 1
ATOM 681 O O . PHE A 1 83 ? 10.187 9.383 -5.313 1.00 88.88 83 PHE A O 1
ATOM 688 N N . ASN A 1 84 ? 11.536 9.460 -3.527 1.00 90.06 84 ASN A N 1
ATOM 689 C CA . ASN A 1 84 ? 10.593 10.080 -2.593 1.00 90.06 84 ASN A CA 1
ATOM 690 C C . ASN A 1 84 ? 10.110 11.477 -3.023 1.00 90.06 84 ASN A C 1
ATOM 692 O O . ASN A 1 84 ? 9.066 11.935 -2.550 1.00 90.06 84 ASN A O 1
ATOM 696 N N . SER A 1 85 ? 10.847 12.168 -3.902 1.00 89.75 85 SER A N 1
ATOM 697 C CA . SER A 1 85 ? 10.399 13.436 -4.492 1.00 89.75 85 SER A CA 1
ATOM 698 C C . SER A 1 85 ? 9.285 13.249 -5.524 1.00 89.75 85 SER A C 1
ATOM 700 O O . SER A 1 85 ? 8.505 14.175 -5.753 1.00 89.75 85 SER A O 1
ATOM 702 N N . ARG A 1 86 ? 9.166 12.051 -6.109 1.00 90.88 86 AR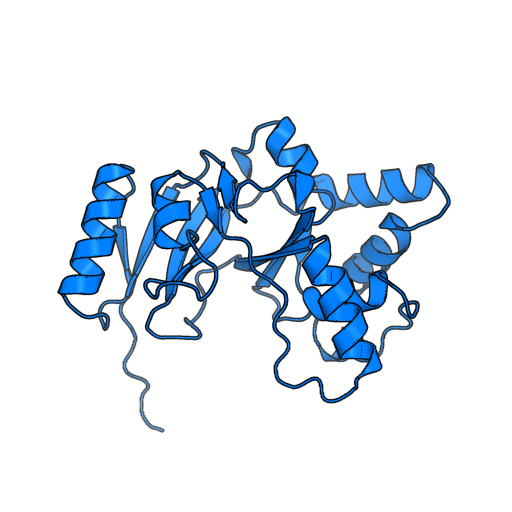G A N 1
ATOM 703 C CA . ARG A 1 86 ? 8.165 11.733 -7.132 1.00 90.88 86 ARG A CA 1
ATOM 704 C C . ARG A 1 86 ? 7.127 10.715 -6.682 1.00 90.88 86 ARG A C 1
ATOM 706 O O . ARG A 1 86 ? 5.987 10.809 -7.112 1.00 90.88 86 ARG A O 1
ATOM 713 N N . PHE A 1 87 ? 7.501 9.758 -5.852 1.00 92.94 87 PHE A N 1
ATOM 714 C CA . PHE A 1 87 ? 6.673 8.619 -5.500 1.00 92.94 87 PHE A CA 1
ATOM 715 C C . PHE A 1 87 ? 6.539 8.468 -3.990 1.00 92.94 87 PHE A C 1
ATOM 717 O O . PHE A 1 87 ? 7.412 8.869 -3.215 1.00 92.94 87 PHE A O 1
ATOM 724 N N . LYS A 1 88 ? 5.450 7.819 -3.589 1.00 93.25 88 LYS A N 1
ATOM 725 C CA . LYS A 1 88 ? 5.228 7.305 -2.238 1.00 93.25 88 LYS A CA 1
ATOM 726 C C . LYS A 1 88 ? 4.810 5.850 -2.312 1.00 93.25 88 LYS A C 1
ATOM 728 O O . LYS A 1 88 ? 4.403 5.372 -3.370 1.00 93.25 88 LYS A O 1
ATOM 733 N N . LEU A 1 89 ? 4.887 5.173 -1.177 1.00 94.00 89 LEU A N 1
ATOM 734 C CA . LEU A 1 89 ? 4.511 3.778 -1.040 1.00 94.00 89 LEU A CA 1
ATOM 735 C C . LEU A 1 89 ? 3.497 3.567 0.081 1.00 94.00 89 LEU A C 1
ATOM 737 O O . LEU A 1 89 ? 3.459 4.309 1.061 1.00 94.00 89 LEU A O 1
ATOM 741 N N . LEU A 1 90 ? 2.737 2.497 -0.043 1.00 95.25 90 LEU A N 1
ATOM 742 C CA . LEU A 1 90 ? 1.905 1.942 1.004 1.00 95.25 90 LEU A CA 1
ATOM 743 C C . LEU A 1 90 ? 2.175 0.442 1.074 1.00 95.25 90 LEU A C 1
ATOM 745 O O . LEU A 1 90 ? 2.110 -0.243 0.054 1.00 95.25 90 LEU A O 1
ATOM 749 N N . LYS A 1 91 ? 2.469 -0.059 2.275 1.00 95.12 91 LYS A N 1
ATOM 750 C CA . LYS A 1 91 ? 2.525 -1.500 2.528 1.00 95.12 91 LYS A CA 1
ATOM 751 C C . LYS A 1 91 ? 1.117 -2.052 2.715 1.00 95.12 91 LYS A C 1
ATOM 753 O O . LYS A 1 91 ? 0.289 -1.446 3.389 1.00 95.12 91 LYS A O 1
ATOM 758 N N . LEU A 1 92 ? 0.874 -3.212 2.137 1.00 96.81 92 LEU A N 1
ATOM 759 C CA . LEU A 1 92 ? -0.384 -3.939 2.145 1.00 96.81 92 LEU A CA 1
ATOM 760 C C . LEU A 1 92 ? -0.099 -5.375 2.576 1.00 96.81 92 LEU A C 1
ATOM 762 O O . LEU A 1 92 ? 0.998 -5.880 2.352 1.00 96.81 92 LEU A O 1
ATOM 766 N N . TYR A 1 93 ? -1.079 -6.031 3.185 1.00 97.50 93 TYR A N 1
ATOM 767 C CA . TYR A 1 93 ? -0.915 -7.399 3.667 1.00 97.50 93 TYR A CA 1
ATOM 768 C C . TYR A 1 93 ? -2.093 -8.270 3.241 1.00 97.50 93 TYR A C 1
ATOM 770 O O . TYR A 1 93 ? -3.242 -7.861 3.415 1.00 97.50 93 TYR A O 1
ATOM 778 N N . GLU A 1 94 ? -1.834 -9.460 2.704 1.00 95.75 94 GLU A N 1
ATOM 779 C CA . GLU A 1 94 ? -2.896 -10.392 2.284 1.00 95.75 94 GLU A CA 1
ATOM 780 C C . GLU A 1 94 ? -3.664 -10.942 3.496 1.00 95.75 94 GLU A C 1
ATOM 782 O O . GLU A 1 94 ? -4.897 -10.997 3.523 1.00 95.75 94 GLU A O 1
ATOM 787 N N . ASN A 1 95 ? -2.931 -11.265 4.559 1.00 95.88 95 ASN A N 1
ATOM 788 C CA . ASN A 1 95 ? -3.456 -11.667 5.858 1.00 95.88 95 ASN A CA 1
ATOM 789 C C . ASN A 1 95 ? -3.085 -10.644 6.929 1.00 95.88 95 ASN A C 1
ATOM 791 O O . ASN A 1 95 ? -2.074 -9.956 6.810 1.00 95.88 95 ASN A O 1
ATOM 795 N N . LEU A 1 96 ? -3.883 -10.572 8.001 1.00 95.19 96 LEU A N 1
ATOM 796 C CA . LEU A 1 96 ? -3.609 -9.688 9.133 1.00 95.19 96 LEU A CA 1
ATOM 797 C C . LEU A 1 96 ? -2.248 -10.069 9.746 1.00 95.19 96 LEU A C 1
ATOM 799 O O . LEU A 1 96 ? -2.143 -11.167 10.300 1.00 95.19 96 LEU A O 1
ATOM 803 N N . PRO A 1 97 ? -1.222 -9.208 9.655 1.00 93.88 97 PRO A N 1
ATOM 804 C CA . PRO A 1 97 ? 0.121 -9.567 10.087 1.00 93.88 97 PRO A CA 1
ATOM 805 C C . PRO A 1 97 ? 0.289 -9.398 11.604 1.00 93.88 97 PRO A C 1
ATOM 807 O O . PRO A 1 97 ? -0.536 -8.784 12.296 1.00 93.88 97 PRO A O 1
ATOM 810 N N . GLU A 1 98 ? 1.415 -9.886 12.127 1.00 90.38 98 GLU A N 1
ATOM 811 C CA . GLU A 1 98 ? 1.917 -9.380 13.402 1.00 90.38 98 GLU A CA 1
ATOM 812 C C . GLU A 1 98 ? 2.294 -7.903 13.239 1.00 90.38 98 GLU A C 1
ATOM 814 O O . GLU A 1 98 ? 2.968 -7.509 12.288 1.00 90.38 98 GLU A O 1
ATOM 819 N N . ARG A 1 99 ? 1.846 -7.059 14.171 1.00 89.44 99 ARG A N 1
ATOM 820 C CA . ARG A 1 99 ? 2.137 -5.625 14.101 1.00 89.44 99 ARG A CA 1
ATOM 821 C C . ARG A 1 99 ? 3.627 -5.362 14.375 1.00 89.44 99 ARG A C 1
ATOM 823 O O . ARG A 1 99 ? 4.144 -5.834 15.393 1.00 89.44 99 ARG A O 1
ATOM 830 N N . PRO A 1 100 ? 4.306 -4.544 13.554 1.00 86.31 100 PRO A N 1
ATOM 831 C CA . PRO A 1 100 ? 5.709 -4.209 13.790 1.00 86.31 100 PRO A CA 1
ATOM 832 C C . PRO A 1 100 ? 5.873 -3.259 14.985 1.00 86.31 100 PRO A C 1
ATOM 834 O O . PRO A 1 100 ? 6.884 -3.296 15.687 1.00 86.31 100 PRO A O 1
ATOM 837 N N . HIS A 1 101 ? 4.856 -2.435 15.266 1.00 90.25 101 HIS A N 1
ATOM 838 C CA . HIS A 1 101 ? 4.843 -1.509 16.394 1.00 90.25 101 HIS A CA 1
ATOM 839 C C . HIS A 1 101 ? 3.484 -1.473 17.092 1.00 90.25 101 HIS A C 1
ATOM 841 O O . HIS A 1 101 ? 2.440 -1.681 16.478 1.00 90.25 101 HIS A O 1
ATOM 847 N N . LYS A 1 102 ? 3.498 -1.152 18.393 1.00 91.56 102 LYS A N 1
ATOM 848 C CA . LYS A 1 102 ? 2.294 -1.113 19.234 1.00 91.56 102 LYS A CA 1
ATOM 849 C C . LYS A 1 102 ? 1.227 -0.141 18.717 1.00 91.56 102 LYS A C 1
ATOM 851 O O . LYS A 1 102 ? 0.051 -0.458 18.789 1.00 91.56 102 LYS A O 1
ATOM 856 N N . HIS A 1 103 ? 1.645 1.009 18.192 1.00 91.81 103 HIS A N 1
ATOM 857 C CA . HIS A 1 103 ? 0.768 2.094 17.742 1.00 91.81 103 HIS A CA 1
ATOM 858 C C . HIS A 1 103 ? 0.160 1.879 16.346 1.00 91.81 103 HIS A C 1
ATOM 860 O O . HIS A 1 103 ? -0.526 2.771 15.848 1.00 91.81 103 HIS A O 1
ATOM 866 N N . ILE A 1 104 ? 0.438 0.742 15.701 1.00 94.75 104 ILE A N 1
ATOM 867 C CA . ILE A 1 104 ? -0.122 0.395 14.396 1.00 94.75 104 ILE A CA 1
ATOM 868 C C . ILE A 1 104 ? -1.360 -0.475 14.598 1.00 94.75 104 ILE A C 1
ATOM 870 O O . ILE A 1 104 ? -1.356 -1.436 15.371 1.00 94.75 104 ILE A O 1
ATOM 874 N N . PHE A 1 105 ? -2.411 -0.137 13.866 1.00 96.50 105 PHE A N 1
ATOM 875 C CA . PHE A 1 105 ? -3.627 -0.924 13.716 1.00 96.50 105 PHE A CA 1
ATOM 876 C C . PHE A 1 105 ? -3.920 -1.105 12.221 1.00 96.50 105 PHE A C 1
ATOM 878 O O . PHE A 1 105 ? -3.254 -0.496 11.384 1.00 96.50 105 PHE A O 1
ATOM 885 N N . TYR A 1 106 ? -4.884 -1.955 11.868 1.00 98.00 106 TYR A N 1
ATOM 886 C CA . TYR A 1 106 ? -5.130 -2.289 10.462 1.00 98.00 106 TYR A CA 1
ATOM 887 C C . TYR A 1 106 ? -6.563 -1.996 10.048 1.00 98.00 106 TYR A C 1
ATOM 889 O O . TYR A 1 106 ? -7.503 -2.280 10.788 1.00 98.00 106 TYR A O 1
ATOM 897 N N . ALA A 1 107 ? -6.747 -1.491 8.834 1.00 98.00 107 ALA A N 1
ATOM 898 C CA . ALA A 1 107 ? -8.041 -1.458 8.172 1.00 98.00 107 ALA A CA 1
ATOM 899 C C . ALA A 1 107 ? -8.061 -2.498 7.051 1.00 98.00 107 ALA A C 1
ATOM 901 O O . ALA A 1 107 ? -7.123 -2.592 6.266 1.00 98.00 107 ALA A O 1
ATOM 902 N N . LYS A 1 108 ? -9.130 -3.285 6.964 1.00 98.31 108 LYS A N 1
ATOM 903 C CA . LYS A 1 108 ? -9.351 -4.187 5.838 1.00 98.31 108 LYS A CA 1
ATOM 904 C C . LYS A 1 108 ? -10.029 -3.422 4.715 1.00 98.31 108 LYS A C 1
ATOM 906 O O . LYS A 1 108 ? -11.084 -2.824 4.930 1.00 98.31 108 LYS A O 1
ATOM 911 N N . VAL A 1 109 ? -9.433 -3.475 3.536 1.00 98.06 109 VAL A N 1
ATOM 912 C CA . VAL A 1 109 ? -9.871 -2.767 2.336 1.00 98.06 109 VAL A CA 1
ATOM 913 C C . VAL A 1 109 ? -10.090 -3.782 1.225 1.00 98.06 109 VAL A C 1
ATOM 915 O O . VAL A 1 109 ? -9.256 -4.658 1.009 1.00 98.06 109 VAL A O 1
ATOM 918 N N . ASN A 1 110 ? -11.217 -3.686 0.528 1.00 97.69 110 ASN A N 1
ATOM 919 C CA . ASN A 1 110 ? -11.587 -4.588 -0.555 1.00 97.69 110 ASN A CA 1
ATOM 920 C C . ASN A 1 110 ? -11.381 -3.919 -1.909 1.00 97.69 110 ASN A C 1
ATOM 922 O O . ASN A 1 110 ? -12.293 -3.296 -2.450 1.00 97.69 110 ASN A O 1
ATOM 926 N N . PHE A 1 111 ? -10.187 -4.090 -2.463 1.00 96.19 111 PHE A N 1
ATOM 927 C CA . PHE A 1 111 ? -9.783 -3.489 -3.729 1.00 96.19 111 PHE A CA 1
ATOM 928 C C . PHE A 1 111 ? -10.539 -4.074 -4.940 1.00 96.19 111 PHE A C 1
ATOM 930 O O . PHE A 1 111 ? -10.518 -3.493 -6.019 1.00 96.19 111 PHE A O 1
ATOM 937 N N . ARG A 1 112 ? -11.323 -5.153 -4.774 1.00 95.25 112 ARG A N 1
ATOM 938 C CA . ARG A 1 112 ? -12.291 -5.600 -5.801 1.00 95.25 112 ARG A CA 1
ATOM 939 C C . ARG A 1 112 ? -13.421 -4.593 -6.049 1.00 95.25 112 ARG A C 1
ATOM 941 O O . ARG A 1 112 ? -14.166 -4.749 -7.011 1.00 95.25 112 ARG A O 1
ATOM 948 N N . ARG A 1 113 ? -13.600 -3.618 -5.152 1.00 95.56 113 ARG A N 1
ATOM 949 C CA . ARG A 1 113 ? -14.610 -2.554 -5.251 1.00 95.56 113 ARG A CA 1
ATOM 950 C C . ARG A 1 113 ? -14.057 -1.250 -5.830 1.00 95.56 113 ARG A C 1
ATOM 952 O O . ARG A 1 113 ? -14.820 -0.291 -5.889 1.00 95.56 113 ARG A O 1
ATOM 959 N N . LEU A 1 114 ? -12.779 -1.216 -6.225 1.00 94.62 114 LEU A N 1
ATOM 960 C CA . LEU A 1 114 ? -12.199 -0.033 -6.851 1.00 94.62 114 LEU A CA 1
ATOM 961 C C . LEU A 1 114 ? -12.989 0.352 -8.097 1.00 94.62 114 LEU A C 1
ATOM 963 O O . LEU A 1 114 ? -13.392 -0.512 -8.887 1.00 94.62 114 LEU A O 1
ATOM 967 N N . ASP A 1 115 ? -13.164 1.651 -8.293 1.00 94.19 115 ASP A N 1
ATOM 968 C CA . ASP A 1 115 ? -13.672 2.148 -9.559 1.00 94.19 115 ASP A CA 1
ATOM 969 C C . ASP A 1 115 ? -12.596 2.095 -10.659 1.00 94.19 115 ASP A C 1
ATOM 971 O O . ASP A 1 115 ? -11.427 1.754 -10.453 1.00 94.19 115 ASP A O 1
ATOM 975 N N . LYS A 1 116 ? -13.010 2.417 -11.886 1.00 93.69 116 LYS A N 1
ATOM 976 C CA . LYS A 1 116 ? -12.143 2.355 -13.064 1.00 93.69 116 LYS A CA 1
ATOM 977 C C . LYS A 1 116 ? -10.952 3.314 -12.978 1.00 93.69 116 LYS A C 1
ATOM 979 O O . LYS A 1 116 ? -9.888 2.987 -13.505 1.00 93.69 116 LYS A O 1
ATOM 984 N N . ASP A 1 117 ? -11.132 4.501 -12.416 1.00 94.19 117 ASP A N 1
ATOM 985 C CA . ASP A 1 117 ? -10.093 5.527 -12.385 1.00 94.19 117 ASP A CA 1
ATOM 986 C C . ASP A 1 117 ? -9.125 5.289 -11.225 1.00 94.19 117 ASP A C 1
ATOM 988 O O . ASP A 1 117 ? -7.912 5.381 -11.428 1.00 94.19 117 ASP A O 1
ATOM 992 N N . GLU A 1 118 ? -9.624 4.839 -10.074 1.00 94.81 118 GLU A N 1
ATOM 993 C CA . GLU A 1 118 ? -8.804 4.329 -8.975 1.00 94.81 118 GLU A CA 1
ATOM 994 C C . GLU A 1 118 ? -7.942 3.146 -9.438 1.00 94.81 118 GLU A C 1
ATOM 996 O O . GLU A 1 118 ? -6.720 3.145 -9.265 1.00 94.81 118 GLU A O 1
ATOM 1001 N N . TYR A 1 119 ? -8.553 2.164 -10.106 1.00 94.62 119 TYR A N 1
ATOM 1002 C CA . TYR A 1 119 ? -7.854 0.986 -10.616 1.00 94.62 119 TYR A CA 1
ATOM 1003 C C . TYR A 1 119 ? -6.720 1.352 -11.582 1.00 94.62 119 TYR A C 1
ATOM 1005 O O . TYR A 1 119 ? -5.602 0.860 -11.431 1.00 94.62 119 TYR A O 1
ATOM 1013 N N . LYS A 1 120 ? -6.962 2.256 -12.544 1.00 93.06 120 LYS A N 1
ATOM 1014 C CA . LYS A 1 120 ? -5.928 2.713 -13.495 1.00 93.06 120 LYS A CA 1
ATOM 1015 C C . LYS A 1 120 ? -4.738 3.374 -12.806 1.00 93.06 120 LYS A C 1
ATOM 1017 O O . LYS A 1 120 ? -3.626 3.292 -13.324 1.00 93.06 120 LYS A O 1
ATOM 1022 N N . VAL A 1 121 ? -4.972 4.076 -11.699 1.00 94.06 121 VAL A N 1
ATOM 1023 C CA . VAL A 1 121 ? -3.907 4.746 -10.946 1.00 94.06 121 VAL A CA 1
ATOM 1024 C C . VAL A 1 121 ? -3.095 3.734 -10.140 1.00 94.06 121 VAL A C 1
ATOM 1026 O O . VAL A 1 121 ? -1.872 3.854 -10.075 1.00 94.06 121 VAL A O 1
ATOM 1029 N N . LEU A 1 122 ? -3.760 2.741 -9.547 1.00 94.62 122 LEU A N 1
ATOM 1030 C CA . LEU A 1 122 ? -3.145 1.830 -8.586 1.00 94.62 122 LEU A CA 1
ATOM 1031 C C . LEU A 1 122 ? -2.497 0.600 -9.246 1.00 94.62 122 LEU A C 1
ATOM 1033 O O . LEU A 1 122 ? -1.352 0.272 -8.931 1.00 94.62 122 LEU A O 1
ATOM 1037 N N . VAL A 1 123 ? -3.157 -0.048 -10.213 1.00 93.81 123 VAL A N 1
ATOM 1038 C CA . VAL A 1 123 ? -2.676 -1.319 -10.792 1.00 93.81 123 VAL A CA 1
ATOM 1039 C C . VAL A 1 123 ? -1.259 -1.276 -11.393 1.00 93.81 123 VAL A C 1
ATOM 1041 O O . VAL A 1 123 ? -0.516 -2.240 -11.183 1.00 93.81 123 VAL A O 1
ATOM 1044 N N . PRO A 1 124 ? -0.803 -0.201 -12.080 1.00 91.06 124 PRO A N 1
ATOM 1045 C CA . PRO A 1 124 ? 0.504 -0.215 -12.743 1.00 91.06 124 PRO A CA 1
ATOM 1046 C C . PRO A 1 124 ? 1.674 -0.403 -11.775 1.00 91.06 124 PRO A C 1
ATOM 1048 O O . PRO A 1 124 ? 2.695 -0.984 -12.133 1.00 91.06 124 PRO A O 1
ATOM 1051 N N . TYR A 1 125 ? 1.510 0.076 -10.542 1.00 91.75 125 TYR A N 1
ATOM 1052 C CA . TYR A 1 125 ? 2.566 0.168 -9.540 1.00 91.75 125 TYR A CA 1
ATOM 1053 C C . TYR A 1 125 ? 2.248 -0.612 -8.259 1.00 91.75 125 TYR A C 1
ATOM 1055 O O . TYR A 1 125 ? 2.797 -0.328 -7.194 1.00 91.75 125 TYR A O 1
ATOM 1063 N N . PHE A 1 126 ? 1.377 -1.611 -8.376 1.00 95.75 126 PHE A N 1
ATOM 1064 C CA . PHE A 1 126 ? 1.141 -2.612 -7.346 1.00 95.75 126 PHE A CA 1
ATOM 1065 C C . PHE A 1 126 ? 2.089 -3.802 -7.533 1.00 95.75 126 PHE A C 1
ATOM 1067 O O . PHE A 1 126 ? 2.186 -4.352 -8.632 1.00 95.75 126 PHE A O 1
ATOM 1074 N N . PHE A 1 127 ? 2.768 -4.239 -6.479 1.00 95.19 127 PHE A N 1
ATOM 1075 C CA . PHE A 1 127 ? 3.655 -5.402 -6.520 1.00 95.19 127 PHE A CA 1
ATOM 1076 C C . PHE A 1 127 ? 3.489 -6.246 -5.262 1.00 95.19 127 PHE A C 1
ATOM 1078 O O . PHE A 1 127 ? 3.455 -5.708 -4.160 1.00 95.19 127 PHE A O 1
ATOM 1085 N N . TYR A 1 128 ? 3.453 -7.565 -5.419 1.00 95.19 128 TYR A N 1
ATOM 1086 C CA . TYR A 1 128 ? 3.756 -8.463 -4.308 1.00 95.19 128 TYR A CA 1
ATOM 1087 C C . TYR A 1 128 ? 5.231 -8.319 -3.929 1.00 95.19 128 TYR A C 1
ATOM 1089 O O . TYR A 1 128 ? 6.064 -8.020 -4.794 1.00 95.19 128 TYR A O 1
ATOM 1097 N N . CYS A 1 129 ? 5.549 -8.483 -2.647 1.00 94.56 129 CYS A N 1
ATOM 1098 C CA . CYS A 1 129 ? 6.911 -8.290 -2.181 1.00 94.56 129 CYS A CA 1
ATOM 1099 C C . CYS A 1 129 ? 7.873 -9.354 -2.725 1.00 94.56 129 CYS A C 1
ATOM 1101 O O . CYS A 1 129 ? 7.530 -10.529 -2.895 1.00 94.56 129 CYS A O 1
ATOM 1103 N N . LEU A 1 130 ? 9.104 -8.910 -2.971 1.00 92.56 130 LEU A N 1
ATOM 1104 C CA . LEU A 1 130 ? 10.226 -9.759 -3.334 1.00 92.56 130 LEU A CA 1
ATOM 1105 C C . LEU A 1 130 ? 11.026 -10.162 -2.096 1.00 92.56 130 LEU A C 1
ATOM 1107 O O . LEU A 1 130 ? 11.341 -9.307 -1.260 1.00 92.56 130 LEU A O 1
ATOM 1111 N N . ASP A 1 131 ? 11.429 -11.430 -2.033 1.00 91.12 131 ASP A N 1
ATOM 1112 C CA . ASP A 1 131 ? 12.374 -11.904 -1.024 1.00 91.12 131 ASP A CA 1
ATOM 1113 C C . ASP A 1 131 ? 13.672 -11.069 -1.108 1.00 91.12 131 ASP A C 1
ATOM 1115 O O . ASP A 1 131 ? 14.233 -10.904 -2.202 1.00 91.12 131 ASP A O 1
ATOM 1119 N N . PRO A 1 132 ? 14.168 -10.516 0.017 1.00 88.56 132 PRO A N 1
ATOM 1120 C CA . PRO A 1 132 ? 15.390 -9.720 0.040 1.00 88.56 132 PRO A CA 1
ATOM 1121 C C . PRO A 1 132 ? 16.617 -10.390 -0.589 1.00 88.56 132 PRO A C 1
ATOM 1123 O O . PRO A 1 132 ? 17.458 -9.680 -1.145 1.00 88.56 132 PRO A O 1
ATOM 1126 N N . GLU A 1 133 ? 16.749 -11.716 -0.516 1.00 88.06 133 GLU A N 1
ATOM 1127 C CA . GLU A 1 133 ? 17.863 -12.437 -1.142 1.00 88.06 133 GLU A CA 1
ATOM 1128 C C . GLU A 1 133 ? 17.719 -12.465 -2.668 1.00 88.06 133 GLU A C 1
ATOM 1130 O O . GLU A 1 133 ? 18.679 -12.194 -3.387 1.00 88.06 133 GLU A O 1
ATOM 1135 N N . ILE A 1 134 ? 16.498 -12.630 -3.182 1.00 87.12 134 ILE A N 1
ATOM 1136 C CA . ILE A 1 134 ? 16.235 -12.572 -4.627 1.00 87.12 134 ILE A CA 1
ATOM 1137 C C . ILE A 1 134 ? 16.522 -11.165 -5.175 1.00 87.12 134 ILE A C 1
ATOM 1139 O O . ILE A 1 134 ? 17.099 -11.018 -6.255 1.00 87.12 134 ILE A O 1
ATOM 1143 N N . VAL A 1 135 ? 16.186 -10.106 -4.430 1.00 85.50 135 VAL A N 1
ATOM 1144 C CA . VAL A 1 135 ? 16.512 -8.718 -4.823 1.00 85.50 135 VAL A CA 1
ATOM 1145 C C . VAL A 1 135 ? 18.028 -8.494 -4.927 1.00 85.50 135 VAL A C 1
ATOM 1147 O O . VAL A 1 135 ? 18.473 -7.697 -5.753 1.00 85.50 135 VAL A O 1
ATOM 1150 N N . LYS A 1 136 ? 18.837 -9.178 -4.108 1.00 82.12 136 LYS A N 1
ATOM 1151 C CA . LYS A 1 136 ? 20.306 -9.076 -4.159 1.00 82.12 136 LYS A CA 1
ATOM 1152 C C . LYS A 1 136 ? 20.905 -9.857 -5.327 1.00 82.12 136 LYS A C 1
ATOM 1154 O O . LYS A 1 136 ? 21.839 -9.354 -5.950 1.00 82.12 136 LYS A O 1
ATOM 1159 N N . ASP A 1 137 ? 20.369 -11.041 -5.607 1.00 81.56 137 ASP A N 1
ATOM 1160 C CA . ASP A 1 137 ? 20.907 -11.964 -6.614 1.00 81.56 137 ASP A CA 1
ATOM 1161 C C . ASP A 1 137 ? 20.435 -11.649 -8.042 1.00 81.56 137 ASP A C 1
ATOM 1163 O O . ASP A 1 137 ? 21.024 -12.105 -9.026 1.00 81.56 137 ASP A O 1
ATOM 1167 N N . SER A 1 138 ? 19.378 -10.850 -8.183 1.00 80.81 138 SER A N 1
ATOM 1168 C CA . SER A 1 138 ? 18.804 -10.501 -9.481 1.00 80.81 138 SER A CA 1
ATOM 1169 C C . SER A 1 138 ? 19.612 -9.434 -10.227 1.00 80.81 138 SER A C 1
ATOM 1171 O O . SER A 1 138 ? 20.056 -8.422 -9.679 1.00 80.81 138 SER A O 1
ATOM 1173 N N . ASN A 1 139 ? 19.768 -9.629 -11.540 1.00 84.31 139 ASN A N 1
ATOM 1174 C CA . ASN A 1 139 ? 20.487 -8.704 -12.419 1.00 84.31 139 ASN A CA 1
ATOM 1175 C C . ASN A 1 139 ? 19.601 -7.515 -12.842 1.00 84.31 139 ASN A C 1
ATOM 1177 O O . ASN A 1 139 ? 19.313 -7.316 -14.024 1.00 84.31 139 ASN A O 1
ATOM 1181 N N . ILE A 1 140 ? 19.124 -6.746 -11.862 1.00 84.44 140 ILE A N 1
ATOM 1182 C CA . ILE A 1 140 ? 18.253 -5.592 -12.100 1.00 84.44 140 ILE A CA 1
ATOM 1183 C C . ILE A 1 140 ? 19.105 -4.392 -12.544 1.00 84.44 140 ILE A C 1
ATOM 1185 O O . ILE A 1 140 ? 20.070 -4.036 -11.852 1.00 84.44 140 ILE A O 1
ATOM 1189 N N . PRO A 1 141 ? 18.757 -3.722 -13.660 1.00 84.25 141 PRO A N 1
ATOM 1190 C CA . PRO A 1 141 ? 19.474 -2.540 -14.127 1.00 84.25 141 PRO A CA 1
ATOM 1191 C C . PRO A 1 141 ? 19.602 -1.465 -13.044 1.00 84.25 141 PRO A C 1
ATOM 1193 O O . PRO A 1 141 ? 18.664 -1.200 -12.294 1.00 84.25 141 PRO A O 1
ATOM 1196 N N . ASN A 1 142 ? 20.772 -0.825 -12.964 1.00 81.31 142 ASN A N 1
ATOM 1197 C CA . ASN A 1 142 ? 21.091 0.171 -11.937 1.00 81.31 142 ASN A CA 1
ATOM 1198 C C . ASN A 1 142 ? 20.440 1.542 -12.217 1.00 81.31 142 ASN A C 1
ATOM 1200 O O . ASN A 1 142 ? 21.128 2.540 -12.435 1.00 81.31 142 ASN A O 1
ATOM 1204 N N . ASP A 1 143 ? 19.111 1.573 -12.227 1.00 82.88 143 ASP A N 1
ATOM 1205 C CA . ASP A 1 143 ? 18.271 2.757 -12.409 1.00 82.88 143 ASP A CA 1
ATOM 1206 C C . ASP A 1 143 ? 17.043 2.725 -11.473 1.00 82.88 143 ASP A C 1
ATOM 1208 O O . ASP A 1 143 ? 17.082 2.115 -10.403 1.00 82.88 143 ASP A O 1
ATOM 1212 N N . ILE A 1 144 ? 15.949 3.404 -11.845 1.00 83.06 144 ILE A N 1
ATOM 1213 C CA . ILE A 1 144 ? 14.709 3.455 -11.057 1.00 83.06 144 ILE A CA 1
ATOM 1214 C C . ILE A 1 144 ? 14.164 2.061 -10.712 1.00 83.06 144 ILE A C 1
ATOM 1216 O O . ILE A 1 144 ? 13.613 1.888 -9.625 1.00 83.06 144 ILE A O 1
ATOM 1220 N N . ARG A 1 145 ? 14.378 1.057 -11.574 1.00 88.31 145 ARG A N 1
ATOM 1221 C CA . ARG A 1 145 ? 13.942 -0.329 -11.347 1.00 88.31 145 ARG A CA 1
ATOM 1222 C C . ARG A 1 145 ? 14.603 -0.927 -10.118 1.00 88.31 145 ARG A C 1
ATOM 1224 O O . ARG A 1 145 ? 13.928 -1.557 -9.316 1.00 88.31 145 ARG A O 1
ATOM 1231 N N . LYS A 1 146 ? 15.895 -0.667 -9.909 1.00 85.50 146 LYS A N 1
ATOM 1232 C CA . LYS A 1 146 ? 16.611 -1.132 -8.715 1.00 85.50 146 LYS A CA 1
ATOM 1233 C C . LYS A 1 146 ? 16.073 -0.489 -7.440 1.00 85.50 146 LYS A C 1
ATOM 1235 O O . LYS A 1 146 ? 15.964 -1.155 -6.416 1.00 85.50 146 LYS A O 1
ATOM 1240 N N . VAL A 1 147 ? 15.696 0.789 -7.498 1.00 86.19 147 VAL A N 1
ATOM 1241 C CA . VAL A 1 147 ? 15.070 1.470 -6.352 1.00 86.19 147 VAL A CA 1
ATOM 1242 C C . VAL A 1 147 ? 13.701 0.868 -6.046 1.00 86.19 147 VAL A C 1
ATOM 1244 O O . VAL A 1 147 ? 13.408 0.616 -4.881 1.00 86.19 147 VAL A O 1
ATOM 1247 N N . ILE A 1 148 ? 12.896 0.588 -7.074 1.00 89.81 148 ILE A N 1
ATOM 1248 C CA . ILE A 1 148 ? 11.599 -0.082 -6.913 1.00 89.81 148 ILE A CA 1
ATOM 1249 C C . ILE A 1 148 ? 11.788 -1.486 -6.344 1.00 89.81 148 ILE A C 1
ATOM 1251 O O . ILE A 1 148 ? 11.102 -1.823 -5.391 1.00 89.81 148 ILE A O 1
ATOM 1255 N N . ALA A 1 149 ? 12.752 -2.261 -6.843 1.00 89.94 149 ALA A N 1
ATOM 1256 C CA . ALA A 1 149 ? 13.056 -3.594 -6.329 1.00 89.94 149 ALA A CA 1
ATOM 1257 C C . ALA A 1 149 ? 13.384 -3.577 -4.827 1.00 89.94 149 ALA A C 1
ATOM 1259 O O . ALA A 1 149 ? 12.855 -4.384 -4.069 1.00 89.94 149 ALA A O 1
ATOM 1260 N N . TYR A 1 150 ? 14.186 -2.607 -4.371 1.00 86.88 150 TYR A N 1
ATOM 1261 C CA . TYR A 1 150 ? 14.418 -2.409 -2.938 1.00 86.88 150 TYR A CA 1
ATOM 1262 C C . TYR A 1 150 ? 13.164 -1.947 -2.187 1.00 86.88 150 TYR A C 1
ATOM 1264 O O . TYR A 1 150 ? 12.961 -2.350 -1.045 1.00 86.88 150 TYR A O 1
ATOM 1272 N N . ALA A 1 151 ? 12.327 -1.106 -2.799 1.00 88.44 151 ALA A N 1
ATOM 1273 C CA . ALA A 1 151 ? 11.091 -0.615 -2.191 1.00 88.44 151 ALA A CA 1
ATOM 1274 C C . ALA A 1 151 ? 10.053 -1.725 -1.976 1.00 88.44 151 ALA A C 1
ATOM 1276 O O . ALA A 1 151 ? 9.302 -1.668 -1.004 1.00 88.44 151 ALA A O 1
ATOM 1277 N N . ILE A 1 152 ? 10.021 -2.714 -2.873 1.00 91.81 152 ILE A N 1
ATOM 1278 C CA . ILE A 1 152 ? 9.125 -3.876 -2.815 1.00 91.81 152 ILE A CA 1
ATOM 1279 C C . ILE A 1 152 ? 9.787 -5.089 -2.151 1.00 91.81 152 ILE A C 1
ATOM 1281 O O . ILE A 1 152 ? 9.256 -6.188 -2.227 1.00 91.81 152 ILE A O 1
ATOM 1285 N N . SER A 1 153 ? 10.947 -4.925 -1.510 1.00 90.69 153 SER A N 1
ATOM 1286 C CA . SER A 1 153 ? 11.577 -6.003 -0.751 1.00 90.69 153 SER A CA 1
ATOM 1287 C C . SER A 1 153 ? 10.834 -6.227 0.570 1.00 90.69 153 SER A C 1
ATOM 1289 O O . SER A 1 153 ? 10.620 -5.282 1.337 1.00 90.69 153 SER A O 1
ATOM 1291 N N . GLY A 1 154 ? 10.435 -7.469 0.840 1.00 90.56 154 GLY A N 1
ATOM 1292 C CA . GLY A 1 154 ? 9.603 -7.811 1.992 1.00 90.56 154 GLY A CA 1
ATOM 1293 C C . GLY A 1 154 ? 9.327 -9.307 2.114 1.00 90.56 154 GLY A C 1
ATOM 1294 O O . GLY A 1 154 ? 10.034 -10.128 1.540 1.00 90.56 154 GLY A O 1
ATOM 1295 N N . GLU A 1 155 ? 8.302 -9.655 2.887 1.00 90.56 155 GLU A N 1
ATOM 1296 C CA . GLU A 1 155 ? 7.897 -11.049 3.124 1.00 90.56 155 GLU A CA 1
ATOM 1297 C C . GLU A 1 155 ? 6.739 -11.475 2.206 1.00 90.56 155 GLU A C 1
ATOM 1299 O O . GLU A 1 155 ? 6.049 -10.636 1.636 1.00 90.56 155 GLU A O 1
ATOM 1304 N N . GLU A 1 156 ? 6.485 -12.783 2.095 1.00 88.19 156 GLU A N 1
ATOM 1305 C CA . GLU A 1 156 ? 5.478 -13.354 1.181 1.00 88.19 156 GLU A CA 1
ATOM 1306 C C . GLU A 1 156 ? 4.057 -12.801 1.396 1.00 88.19 156 GLU A C 1
ATOM 1308 O O . GLU A 1 156 ? 3.328 -12.604 0.433 1.00 88.19 156 GLU A O 1
ATOM 1313 N N . ASN A 1 157 ? 3.672 -12.499 2.642 1.00 93.25 157 ASN A N 1
ATOM 1314 C CA . ASN A 1 157 ? 2.355 -11.938 2.979 1.00 93.25 157 ASN A CA 1
ATOM 1315 C C . ASN A 1 157 ? 2.232 -10.431 2.672 1.00 93.25 157 ASN A C 1
ATOM 1317 O O . ASN A 1 157 ? 1.176 -9.837 2.912 1.00 93.25 157 ASN A O 1
ATOM 1321 N N . GLU A 1 158 ? 3.314 -9.787 2.233 1.00 95.25 158 GLU A N 1
ATOM 1322 C CA . GLU A 1 158 ? 3.365 -8.354 1.976 1.00 95.25 158 GLU A CA 1
ATOM 1323 C C . GLU A 1 158 ? 3.189 -8.037 0.486 1.00 95.25 158 GLU A C 1
ATOM 1325 O O . GLU A 1 158 ? 3.683 -8.718 -0.414 1.00 95.25 158 GLU A O 1
ATOM 1330 N N . ALA A 1 159 ? 2.528 -6.919 0.231 1.00 96.06 159 ALA A N 1
ATOM 1331 C CA . ALA A 1 159 ? 2.499 -6.252 -1.054 1.00 96.06 159 ALA A CA 1
ATOM 1332 C C . ALA A 1 159 ? 2.788 -4.763 -0.855 1.00 96.06 159 ALA A C 1
ATOM 1334 O O . ALA A 1 159 ? 2.642 -4.206 0.237 1.00 96.06 159 ALA A O 1
ATOM 1335 N N . VAL A 1 160 ? 3.193 -4.095 -1.924 1.00 96.00 160 VAL A N 1
ATOM 1336 C CA . VAL A 1 160 ? 3.480 -2.668 -1.934 1.00 96.00 160 VAL A CA 1
ATOM 1337 C C . VAL A 1 160 ? 2.723 -2.016 -3.074 1.00 96.00 160 VAL A C 1
ATOM 1339 O O . VAL A 1 160 ? 2.837 -2.403 -4.236 1.00 96.00 160 VAL A O 1
ATOM 1342 N N . GLN A 1 161 ? 1.984 -0.971 -2.729 1.00 96.31 161 GLN A N 1
ATOM 1343 C CA . GLN A 1 161 ? 1.436 -0.029 -3.686 1.00 96.31 161 GLN A CA 1
ATOM 1344 C C . GLN A 1 161 ? 2.362 1.177 -3.767 1.00 96.31 161 GLN A C 1
ATOM 1346 O O . GLN A 1 161 ? 2.568 1.866 -2.771 1.00 96.31 161 GLN A O 1
ATOM 1351 N N . ILE A 1 162 ? 2.880 1.468 -4.954 1.00 95.19 162 ILE A N 1
ATOM 1352 C CA . ILE A 1 162 ? 3.616 2.700 -5.242 1.00 95.19 162 ILE A CA 1
ATOM 1353 C C . ILE A 1 162 ? 2.691 3.642 -6.015 1.00 95.19 162 ILE A C 1
ATOM 1355 O O . ILE A 1 162 ? 1.883 3.202 -6.831 1.00 95.19 162 ILE A O 1
ATOM 1359 N N . ILE A 1 163 ? 2.775 4.945 -5.764 1.00 94.62 163 ILE A N 1
ATOM 1360 C CA . ILE A 1 163 ? 1.970 5.942 -6.474 1.00 94.62 163 ILE A CA 1
ATOM 1361 C C . ILE A 1 163 ? 2.775 7.221 -6.707 1.00 94.62 163 ILE A C 1
ATOM 1363 O O . ILE A 1 163 ? 3.590 7.623 -5.876 1.00 94.62 163 ILE A O 1
ATOM 1367 N N . ASP A 1 164 ? 2.568 7.846 -7.865 1.00 94.00 164 ASP A N 1
ATOM 1368 C CA . ASP A 1 164 ? 3.159 9.145 -8.197 1.00 94.00 164 ASP A CA 1
ATOM 1369 C C . ASP A 1 164 ? 2.460 10.259 -7.398 1.00 94.00 164 ASP A C 1
ATOM 1371 O O . ASP A 1 164 ? 1.227 10.304 -7.334 1.00 94.00 164 ASP A O 1
ATOM 1375 N N . ASN A 1 165 ? 3.247 11.171 -6.825 1.00 92.56 165 ASN A N 1
ATOM 1376 C CA . ASN A 1 165 ? 2.807 12.303 -6.010 1.00 92.56 165 ASN A CA 1
ATOM 1377 C C . ASN A 1 165 ? 1.748 13.156 -6.706 1.00 92.56 165 ASN A C 1
ATOM 1379 O O . ASN A 1 165 ? 0.906 13.737 -6.032 1.00 92.56 165 ASN A O 1
ATOM 1383 N N . LYS A 1 166 ? 1.750 13.215 -8.044 1.00 94.69 166 LYS A N 1
ATOM 1384 C CA . LYS A 1 166 ? 0.735 13.964 -8.801 1.00 94.69 166 LYS A CA 1
ATOM 1385 C C . LYS A 1 166 ? -0.698 13.458 -8.585 1.00 94.69 166 LYS A C 1
ATOM 1387 O O . LYS A 1 166 ? -1.638 14.195 -8.858 1.00 94.69 166 LYS A O 1
ATOM 1392 N N . ASN A 1 167 ? -0.859 12.204 -8.156 1.00 94.81 167 ASN A N 1
ATOM 1393 C CA . ASN A 1 167 ? -2.160 11.595 -7.878 1.00 94.81 167 ASN A CA 1
ATOM 1394 C C . ASN A 1 167 ? -2.541 11.684 -6.390 1.00 94.81 167 ASN A C 1
ATOM 1396 O O . ASN A 1 167 ? -3.599 11.192 -6.009 1.00 94.81 167 ASN A O 1
ATOM 1400 N N . LEU A 1 168 ? -1.679 12.260 -5.548 1.00 92.50 168 LEU A N 1
ATOM 1401 C CA . LEU A 1 168 ? -1.886 12.373 -4.110 1.00 92.50 168 LEU A CA 1
ATOM 1402 C C . LEU A 1 168 ? -2.229 13.812 -3.732 1.00 92.50 168 LEU A C 1
ATOM 1404 O O . LEU A 1 168 ? -1.543 14.752 -4.129 1.00 92.50 168 LEU A O 1
ATOM 1408 N N . ASP A 1 169 ? -3.230 13.976 -2.876 1.00 90.00 169 ASP A N 1
ATOM 1409 C CA . ASP A 1 169 ? -3.437 15.219 -2.133 1.00 90.00 169 ASP A CA 1
ATOM 1410 C C . ASP A 1 169 ? -2.832 15.019 -0.744 1.00 90.00 169 ASP A C 1
ATOM 1412 O O . ASP A 1 169 ? -3.256 14.124 -0.031 1.00 90.00 169 ASP A O 1
ATOM 1416 N N . LYS A 1 170 ? -1.790 15.767 -0.359 1.00 87.44 170 LYS A N 1
ATOM 1417 C CA . LYS A 1 170 ? -1.117 15.624 0.956 1.00 87.44 170 LYS A CA 1
ATOM 1418 C C . LYS A 1 170 ? -0.785 14.169 1.350 1.00 87.44 170 LYS A C 1
ATOM 1420 O O . LYS A 1 170 ? -1.031 13.748 2.474 1.00 87.44 170 LYS A O 1
ATOM 1425 N N . ASN A 1 171 ? -0.227 13.403 0.416 1.00 90.88 171 ASN A N 1
ATOM 1426 C CA . ASN A 1 171 ? 0.086 11.975 0.551 1.00 90.88 171 ASN A CA 1
ATOM 1427 C C . ASN A 1 171 ? -1.107 11.017 0.766 1.00 90.88 171 ASN A C 1
ATOM 1429 O O . ASN A 1 171 ? -0.889 9.855 1.111 1.00 90.88 171 ASN A O 1
ATOM 1433 N N . ILE A 1 172 ? -2.350 11.459 0.563 1.00 93.06 172 ILE A N 1
ATOM 1434 C CA . ILE A 1 172 ? -3.528 10.591 0.658 1.00 93.06 172 ILE A CA 1
ATOM 1435 C C . ILE A 1 172 ? -4.131 10.296 -0.715 1.00 93.06 172 ILE A C 1
ATOM 1437 O O . ILE A 1 172 ? -4.146 11.152 -1.603 1.00 93.06 172 ILE A O 1
ATOM 1441 N N . PHE A 1 173 ? -4.660 9.082 -0.865 1.00 95.44 173 PHE A N 1
ATOM 1442 C CA . PHE A 1 173 ? -5.437 8.658 -2.030 1.00 95.44 173 PHE A CA 1
ATOM 1443 C C . PHE A 1 173 ? -6.810 8.164 -1.570 1.00 95.44 173 PHE A C 1
ATOM 1445 O O . PHE A 1 173 ? -6.896 7.190 -0.820 1.00 95.44 173 PHE A O 1
ATOM 1452 N N . LYS A 1 174 ? -7.883 8.857 -1.957 1.00 95.06 174 LYS A N 1
ATOM 1453 C CA . LYS A 1 174 ? -9.249 8.529 -1.519 1.00 95.06 174 LYS A CA 1
ATOM 1454 C C . LYS A 1 174 ? -9.752 7.265 -2.208 1.00 95.06 174 LYS A C 1
ATOM 1456 O O . LYS A 1 174 ? -9.569 7.148 -3.413 1.00 95.06 174 LYS A O 1
ATOM 1461 N N . ILE A 1 175 ? -10.387 6.380 -1.437 1.00 94.56 175 ILE A N 1
ATOM 1462 C CA . ILE A 1 175 ? -11.071 5.173 -1.920 1.00 94.56 175 ILE A CA 1
ATOM 1463 C C . ILE A 1 175 ? -12.278 4.843 -1.029 1.00 94.56 175 ILE A C 1
ATOM 1465 O O . ILE A 1 175 ? -12.207 4.971 0.192 1.00 94.56 175 ILE A O 1
ATOM 1469 N N . ASP A 1 176 ? -13.365 4.312 -1.590 1.00 89.00 176 ASP A N 1
ATOM 1470 C CA . ASP A 1 176 ? -14.565 3.922 -0.810 1.00 89.00 176 ASP A CA 1
ATOM 1471 C C . ASP A 1 176 ? -14.650 2.404 -0.522 1.00 89.00 176 ASP A C 1
ATOM 1473 O O . ASP A 1 176 ? -15.709 1.769 -0.481 1.00 89.00 176 ASP A O 1
ATOM 1477 N N . CYS A 1 177 ? -13.486 1.777 -0.343 1.00 94.56 177 CYS A N 1
ATOM 1478 C CA . CYS A 1 177 ? -13.354 0.317 -0.301 1.00 94.56 177 CYS A CA 1
ATOM 1479 C C . CYS A 1 177 ? -13.118 -0.262 1.106 1.00 94.56 177 CYS A C 1
ATOM 1481 O O . CYS A 1 177 ? -12.821 -1.451 1.239 1.00 94.56 177 CYS A O 1
ATOM 1483 N N . PHE A 1 178 ? -13.231 0.544 2.163 1.00 97.50 178 PHE A N 1
ATOM 1484 C CA . PHE A 1 178 ? -12.996 0.103 3.542 1.00 97.50 178 PHE A CA 1
ATOM 1485 C C . PHE A 1 178 ? -14.114 -0.825 4.036 1.00 97.50 178 PHE A C 1
ATOM 1487 O O . PHE A 1 178 ? -15.296 -0.544 3.854 1.00 97.50 178 PHE A O 1
ATOM 1494 N N . GLU A 1 179 ? -13.743 -1.938 4.672 1.00 97.44 179 GLU A N 1
ATOM 1495 C CA . GLU A 1 179 ? -14.694 -2.930 5.190 1.00 97.44 179 GLU A CA 1
ATOM 1496 C C . GLU A 1 179 ? -14.721 -2.979 6.716 1.00 97.44 179 GLU A C 1
ATOM 1498 O O . GLU A 1 179 ? -15.803 -3.034 7.292 1.00 97.44 179 GLU A O 1
ATOM 1503 N N . LYS A 1 180 ? -13.556 -3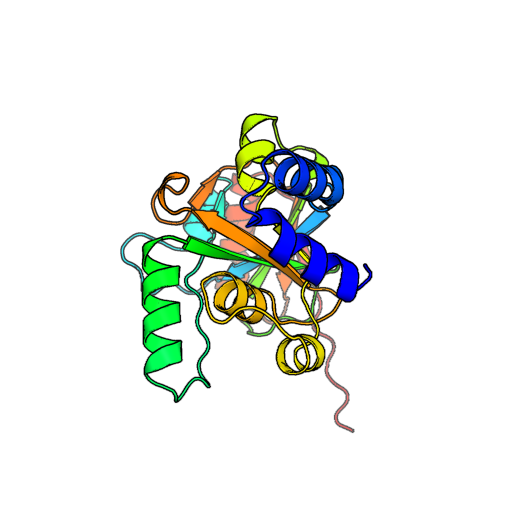.032 7.378 1.00 97.94 180 LYS A N 1
ATOM 1504 C CA . LYS A 1 180 ? -13.445 -3.251 8.835 1.00 97.94 180 LYS A CA 1
ATOM 1505 C C . LYS A 1 180 ? -12.171 -2.636 9.404 1.00 97.94 180 LYS A C 1
ATOM 1507 O O . LYS A 1 180 ? -11.177 -2.540 8.691 1.00 97.94 180 LYS A O 1
ATOM 1512 N N . ILE A 1 181 ? -12.162 -2.325 10.699 1.00 98.19 181 ILE A N 1
ATOM 1513 C CA . ILE A 1 181 ? -10.961 -1.899 11.434 1.00 98.19 181 ILE A CA 1
ATOM 1514 C C . ILE A 1 181 ? -10.598 -2.952 12.488 1.00 98.19 181 ILE A C 1
ATOM 1516 O O . ILE A 1 181 ? -11.460 -3.442 13.211 1.00 98.19 181 ILE A O 1
ATOM 1520 N N . TYR A 1 182 ? -9.319 -3.296 12.578 1.00 97.88 182 TYR A N 1
ATOM 1521 C CA . TYR A 1 182 ? -8.740 -4.269 13.499 1.00 97.88 182 TYR A CA 1
ATOM 1522 C C . TYR A 1 182 ? -7.882 -3.534 14.525 1.00 97.88 182 TYR A C 1
ATOM 1524 O O . TYR A 1 182 ? -6.882 -2.913 14.165 1.00 97.88 182 TYR A O 1
ATOM 1532 N N . VAL A 1 183 ? -8.282 -3.601 15.795 1.00 96.25 183 VAL A N 1
ATOM 1533 C CA . VAL A 1 183 ? -7.672 -2.864 16.912 1.00 96.25 183 VAL A CA 1
ATOM 1534 C C . VAL A 1 183 ? -7.148 -3.851 17.944 1.00 96.25 183 VAL A C 1
ATOM 1536 O O . VAL A 1 183 ? -7.845 -4.794 18.303 1.00 96.25 183 VAL A O 1
ATOM 1539 N N . TYR A 1 184 ? -5.937 -3.632 18.446 1.00 95.62 184 TYR A N 1
ATOM 1540 C CA . TYR A 1 184 ? -5.305 -4.525 19.416 1.00 95.62 184 TYR A CA 1
ATOM 1541 C C . TYR A 1 184 ? -5.690 -4.161 20.853 1.00 95.62 184 TYR A C 1
ATOM 1543 O O . TYR A 1 184 ? -5.818 -2.985 21.197 1.00 95.62 184 TYR A O 1
ATOM 1551 N N . ASP A 1 185 ? -5.899 -5.177 21.687 1.00 93.62 185 ASP A N 1
ATOM 1552 C CA . ASP A 1 185 ? -6.410 -5.039 23.058 1.00 93.62 185 ASP A CA 1
ATOM 1553 C C . ASP A 1 185 ? -5.394 -4.524 24.085 1.00 93.62 185 ASP A C 1
ATOM 1555 O O . ASP A 1 185 ? -5.769 -4.136 25.189 1.00 93.62 185 ASP A O 1
ATOM 1559 N N . ASP A 1 186 ? -4.118 -4.486 23.725 1.00 94.00 186 ASP A N 1
ATOM 1560 C CA . ASP A 1 186 ? -3.035 -3.995 24.573 1.00 94.00 186 ASP A CA 1
ATOM 1561 C C . ASP A 1 186 ? -2.719 -2.497 24.363 1.00 94.00 186 ASP A C 1
ATOM 1563 O O . ASP A 1 186 ? -1.843 -1.944 25.041 1.00 94.00 186 ASP A O 1
ATOM 1567 N N . LEU A 1 187 ? -3.415 -1.833 23.434 1.00 93.06 187 LEU A N 1
ATOM 1568 C CA . LEU A 1 187 ? -3.461 -0.372 23.334 1.00 93.06 187 LEU A CA 1
ATOM 1569 C C . LEU A 1 187 ? -4.090 0.244 24.594 1.00 93.06 187 LEU A C 1
ATOM 1571 O O . LEU A 1 187 ? -4.826 -0.409 25.337 1.00 93.06 187 LEU A O 1
ATOM 1575 N N . THR A 1 188 ? -3.813 1.520 24.857 1.00 94.06 188 THR A N 1
ATOM 1576 C CA . THR A 1 188 ? -4.458 2.221 25.977 1.00 94.06 188 THR A CA 1
ATOM 1577 C C . THR A 1 188 ? -5.955 2.411 25.716 1.00 94.06 188 THR A C 1
ATOM 1579 O O . THR A 1 188 ? -6.416 2.448 24.574 1.00 94.06 188 THR A O 1
ATOM 1582 N N . GLN A 1 189 ? -6.746 2.573 26.781 1.00 93.88 189 GLN A N 1
ATOM 1583 C CA . GLN A 1 189 ? -8.193 2.777 26.641 1.00 93.88 189 GLN A CA 1
ATOM 1584 C C . GLN A 1 189 ? -8.541 4.026 25.816 1.00 93.88 189 GLN A C 1
ATOM 1586 O O . GLN A 1 189 ? -9.500 3.990 25.049 1.00 93.88 189 GLN A O 1
ATOM 1591 N N . SER A 1 190 ? -7.761 5.105 25.934 1.00 93.38 190 SER A N 1
ATOM 1592 C CA . SER A 1 190 ? -7.958 6.344 25.168 1.00 93.38 190 SER A CA 1
ATOM 1593 C C . SER A 1 190 ? -7.660 6.166 23.677 1.00 93.38 190 SER A C 1
ATOM 1595 O O . SER A 1 190 ? -8.414 6.661 22.838 1.00 93.38 190 SER A O 1
ATOM 1597 N N . GLU A 1 191 ? -6.605 5.428 23.330 1.00 94.06 191 GLU A N 1
ATOM 1598 C CA . GLU A 1 191 ? -6.276 5.080 21.941 1.00 94.06 191 GLU A CA 1
ATOM 1599 C C . GLU A 1 191 ? -7.375 4.213 21.314 1.00 94.06 191 GLU A C 1
ATOM 1601 O O . GLU A 1 191 ? -7.871 4.520 20.229 1.00 94.06 191 GLU A O 1
ATOM 1606 N N . ILE A 1 192 ? -7.823 3.173 22.029 1.00 94.69 192 ILE A N 1
ATOM 1607 C CA . ILE A 1 192 ? -8.914 2.299 21.575 1.00 94.69 192 ILE A CA 1
ATOM 1608 C C . ILE A 1 192 ? -10.206 3.101 21.388 1.00 94.69 192 ILE A C 1
ATOM 1610 O O . ILE A 1 192 ? -10.897 2.913 20.387 1.00 94.69 192 ILE A O 1
ATOM 1614 N N . ALA A 1 193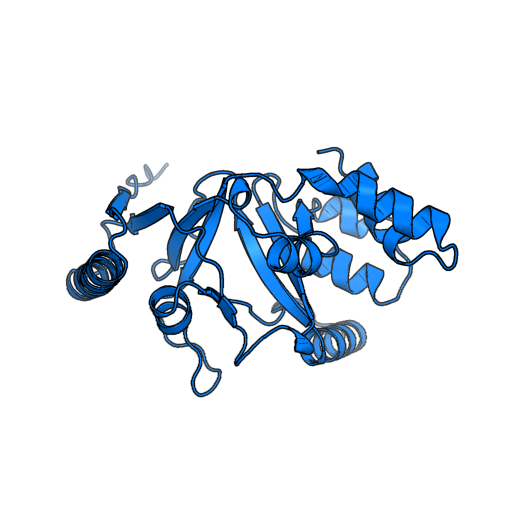 ? -10.541 3.989 22.330 1.00 93.88 193 ALA A N 1
ATOM 1615 C CA . ALA A 1 193 ? -11.714 4.854 22.226 1.00 93.88 193 ALA A CA 1
ATOM 1616 C C . ALA A 1 193 ? -11.641 5.749 20.980 1.00 93.88 193 ALA A C 1
ATOM 1618 O O . ALA A 1 193 ? -12.591 5.787 20.205 1.00 93.88 193 ALA A O 1
ATOM 1619 N N . SER A 1 194 ? -10.482 6.363 20.727 1.00 92.81 194 SER A N 1
ATOM 1620 C CA . SER A 1 194 ? -10.267 7.233 19.563 1.00 92.81 194 SER A CA 1
ATOM 1621 C C . SER A 1 194 ? -10.473 6.491 18.238 1.00 92.81 194 SER A C 1
ATOM 1623 O O . SER A 1 194 ? -11.141 6.999 17.336 1.00 92.81 194 SER A O 1
ATOM 1625 N N . ILE A 1 195 ? -9.956 5.260 18.119 1.00 94.88 195 ILE A N 1
ATOM 1626 C CA . ILE A 1 195 ? -10.159 4.440 16.914 1.00 94.88 195 ILE A CA 1
ATOM 1627 C C . ILE A 1 195 ? -11.622 3.990 16.790 1.00 94.88 195 ILE A C 1
ATOM 1629 O O . ILE A 1 195 ? -12.166 3.966 15.688 1.00 94.88 195 ILE A O 1
ATOM 1633 N N . LYS A 1 196 ? -12.289 3.651 17.900 1.00 95.31 196 LYS A N 1
ATOM 1634 C CA . LYS A 1 196 ? -13.711 3.268 17.889 1.00 95.31 196 LYS A CA 1
ATOM 1635 C C . LYS A 1 196 ? -14.622 4.421 17.478 1.00 95.31 196 LYS A C 1
ATOM 1637 O O . LYS A 1 196 ? -15.558 4.193 16.715 1.00 95.31 196 LYS A O 1
ATOM 1642 N N . ASP A 1 197 ? -14.342 5.638 17.932 1.00 94.94 197 ASP A N 1
ATOM 1643 C CA . ASP A 1 197 ? -15.088 6.831 17.526 1.00 94.94 197 ASP A CA 1
ATOM 1644 C C . ASP A 1 197 ? -14.907 7.113 16.031 1.00 94.94 197 ASP A C 1
ATOM 1646 O O . ASP A 1 197 ? -15.881 7.390 15.326 1.00 94.94 197 ASP A O 1
ATOM 1650 N N . LEU A 1 198 ? -13.680 6.954 15.524 1.00 94.25 198 LEU A N 1
ATOM 1651 C CA . LEU A 1 198 ? -13.389 7.038 14.095 1.00 94.25 198 LEU A CA 1
ATOM 1652 C C . LEU A 1 198 ? -14.152 5.973 13.295 1.00 94.25 198 LEU A C 1
ATOM 1654 O O . LEU A 1 198 ? -14.800 6.292 12.301 1.00 94.25 198 LEU A O 1
ATOM 1658 N N . ALA A 1 199 ? -14.128 4.719 13.746 1.00 95.88 199 ALA A N 1
ATOM 1659 C CA . ALA A 1 199 ? -14.849 3.625 13.106 1.00 95.88 199 ALA A CA 1
ATOM 1660 C C . ALA A 1 199 ? -16.363 3.877 13.082 1.00 95.88 199 ALA A C 1
ATOM 1662 O O . ALA A 1 199 ? -17.008 3.664 12.060 1.00 95.88 199 ALA A O 1
ATOM 1663 N N . LYS A 1 200 ? -16.923 4.400 14.180 1.00 96.69 200 LYS A N 1
ATOM 1664 C CA . LYS A 1 200 ? -18.336 4.786 14.273 1.00 96.69 200 LYS A CA 1
ATOM 1665 C C . LYS A 1 200 ? -18.687 5.894 13.281 1.00 96.69 200 LYS A C 1
ATOM 1667 O O . LYS A 1 200 ? -19.723 5.799 12.630 1.00 96.69 200 LYS A O 1
ATOM 1672 N N . TYR A 1 201 ? -17.837 6.914 13.152 1.00 95.62 201 TYR A N 1
ATOM 1673 C CA . TYR A 1 201 ? -18.009 7.983 12.162 1.00 95.62 201 TYR A CA 1
ATOM 1674 C C . TYR A 1 201 ? -18.029 7.433 10.728 1.00 95.62 201 TYR A C 1
ATOM 1676 O O . TYR A 1 201 ? -18.891 7.810 9.939 1.00 95.62 201 TYR A O 1
ATOM 1684 N N . LEU A 1 202 ? -17.130 6.495 10.427 1.00 95.19 202 LEU A N 1
ATOM 1685 C CA . LEU A 1 202 ? -17.024 5.832 9.124 1.00 95.19 202 LEU A CA 1
ATOM 1686 C C . LEU A 1 202 ? -18.050 4.706 8.915 1.00 95.19 202 LEU A C 1
ATOM 1688 O O . LEU A 1 202 ? -18.083 4.107 7.847 1.00 95.19 202 LEU A O 1
ATOM 1692 N N . GLN A 1 203 ? -18.864 4.390 9.928 1.00 96.31 203 GLN A N 1
ATOM 1693 C CA . GLN A 1 203 ? -19.786 3.248 9.938 1.00 96.31 203 GLN A CA 1
ATOM 1694 C C . GLN A 1 203 ? -19.094 1.899 9.665 1.00 96.31 203 GLN A C 1
ATOM 1696 O O . GLN A 1 203 ? -19.687 0.977 9.106 1.00 96.31 203 GLN A O 1
ATOM 1701 N N . LEU A 1 204 ? -17.837 1.764 10.095 1.00 97.12 204 LEU A N 1
ATOM 1702 C CA . LEU A 1 204 ? -17.052 0.545 9.947 1.00 97.12 204 LEU A CA 1
ATOM 1703 C C . LEU A 1 204 ? -17.120 -0.303 11.225 1.00 97.12 204 LEU A C 1
ATOM 1705 O O . LEU A 1 204 ? -16.947 0.218 12.331 1.00 97.12 204 LEU A O 1
ATOM 1709 N N . PRO A 1 205 ? -17.319 -1.626 11.116 1.00 97.81 205 PRO A N 1
ATOM 1710 C CA . PRO A 1 205 ? -17.207 -2.523 12.255 1.00 97.81 205 PRO A CA 1
ATOM 1711 C C . PRO A 1 205 ? -15.763 -2.579 12.770 1.00 97.81 205 PRO A C 1
ATOM 1713 O O . PRO A 1 205 ? -14.796 -2.539 12.003 1.00 97.81 205 PRO A O 1
ATOM 1716 N N . VAL A 1 206 ? -15.636 -2.748 14.086 1.00 97.81 206 VAL A N 1
ATOM 1717 C CA . VAL A 1 206 ? -14.355 -2.907 14.780 1.00 97.81 206 VAL A CA 1
ATOM 1718 C C . VAL A 1 206 ? -14.197 -4.345 15.254 1.00 97.81 206 VAL A C 1
ATOM 1720 O O . VAL A 1 206 ? -15.094 -4.899 15.887 1.00 97.81 206 VAL A O 1
ATOM 1723 N N . VAL A 1 207 ? -13.038 -4.936 14.980 1.00 97.81 207 VAL A N 1
ATOM 1724 C CA . VAL A 1 207 ? -12.625 -6.252 15.467 1.00 97.81 207 VAL A CA 1
ATOM 1725 C C . VAL A 1 207 ? -11.502 -6.056 16.478 1.00 97.81 207 VAL A C 1
ATOM 1727 O O . VAL A 1 207 ? -10.479 -5.452 16.159 1.00 97.81 207 VAL A O 1
ATOM 1730 N N . MET A 1 208 ? -11.684 -6.569 17.695 1.00 96.44 208 MET A N 1
ATOM 1731 C CA . MET A 1 208 ? -10.614 -6.597 18.691 1.00 96.44 208 MET A CA 1
ATOM 1732 C C . MET A 1 208 ? -9.689 -7.784 18.420 1.00 96.44 208 MET A C 1
ATOM 1734 O O . MET A 1 208 ? -10.152 -8.914 18.265 1.00 96.44 208 MET A O 1
ATOM 1738 N N . VAL A 1 209 ? -8.388 -7.522 18.372 1.00 95.31 209 VAL A N 1
ATOM 1739 C CA . VAL A 1 209 ? -7.341 -8.523 18.177 1.00 95.31 209 VAL A CA 1
ATOM 1740 C C . VAL A 1 209 ? -6.634 -8.735 19.507 1.00 95.31 209 VAL A C 1
ATOM 1742 O O . VAL A 1 209 ? -6.071 -7.800 20.072 1.00 95.31 209 VAL A O 1
ATOM 1745 N N . HIS A 1 210 ? -6.670 -9.970 19.999 1.00 91.62 210 HIS A N 1
ATOM 1746 C CA . HIS A 1 210 ? -6.045 -10.342 21.261 1.00 91.62 210 HIS A CA 1
ATOM 1747 C C . HIS A 1 210 ? -4.584 -10.708 21.038 1.00 91.62 210 HIS A C 1
ATOM 1749 O O . HIS A 1 210 ? -4.280 -11.701 20.370 1.00 91.62 210 HIS A O 1
ATOM 1755 N N . VAL A 1 211 ? -3.671 -9.915 21.596 1.00 84.81 211 VAL A N 1
ATOM 1756 C CA . VAL A 1 211 ? -2.238 -10.205 21.496 1.00 84.81 211 VAL A CA 1
ATOM 1757 C C . VAL A 1 211 ? -1.929 -11.389 22.411 1.00 84.81 211 VAL A C 1
ATOM 1759 O O . VAL A 1 211 ? -1.967 -11.282 23.637 1.00 84.81 211 VAL A O 1
ATOM 1762 N N . GLY A 1 212 ? -1.639 -12.551 21.822 1.00 73.56 212 GLY A N 1
ATOM 1763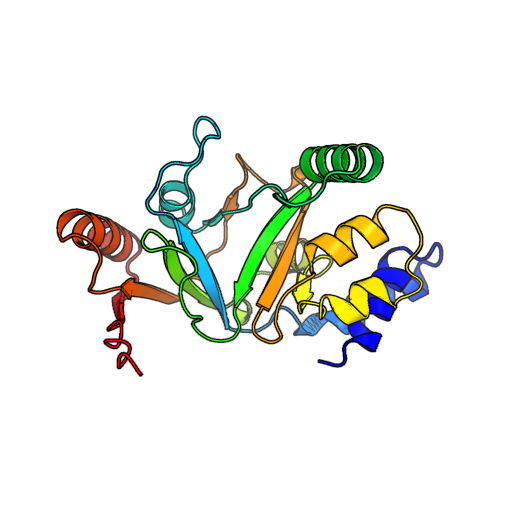 C CA . GLY A 1 212 ? -1.253 -13.736 22.585 1.00 73.56 212 GLY A CA 1
ATOM 1764 C C . GLY A 1 212 ? -0.044 -13.439 23.477 1.00 73.56 212 GLY A C 1
ATOM 1765 O O . GLY A 1 212 ? 0.952 -12.874 23.024 1.00 73.56 212 GLY A O 1
ATOM 1766 N N . ARG A 1 213 ? -0.098 -13.834 24.757 1.00 56.00 213 ARG A N 1
ATOM 1767 C CA . ARG A 1 213 ? 1.091 -13.818 25.623 1.00 56.00 213 ARG A CA 1
ATOM 1768 C C . ARG A 1 213 ? 2.125 -14.750 24.991 1.00 56.00 213 ARG A C 1
ATOM 1770 O O . ARG A 1 213 ? 1.910 -15.963 24.988 1.00 56.00 213 ARG A O 1
ATOM 1777 N N . LYS A 1 214 ? 3.234 -14.215 24.460 1.00 50.91 214 LYS A N 1
ATOM 1778 C CA . LYS A 1 214 ? 4.380 -15.046 24.060 1.00 50.91 214 LYS A CA 1
ATOM 1779 C C . LYS A 1 214 ? 4.742 -15.915 25.264 1.00 50.91 214 LYS A C 1
ATOM 1781 O O . LYS A 1 214 ? 5.091 -15.392 26.321 1.00 50.91 214 LYS A O 1
ATOM 1786 N N . LYS A 1 215 ? 4.611 -17.239 25.126 1.00 37.41 215 LYS A N 1
ATOM 1787 C CA . LYS A 1 215 ? 5.226 -18.168 26.074 1.00 37.41 215 LYS A CA 1
ATOM 1788 C C . LYS A 1 215 ? 6.719 -17.883 26.008 1.00 37.41 215 LYS A C 1
ATOM 1790 O O . LYS A 1 215 ? 7.330 -18.101 24.964 1.00 37.41 215 LYS A O 1
ATOM 1795 N N . VAL A 1 216 ? 7.263 -17.339 27.090 1.00 41.78 216 VAL A N 1
ATOM 1796 C CA . VAL A 1 216 ? 8.706 -17.308 27.319 1.00 41.78 216 VAL A CA 1
ATOM 1797 C C . VAL A 1 216 ? 9.154 -18.767 27.226 1.00 41.78 216 VAL A C 1
ATOM 1799 O O . VAL A 1 216 ? 8.686 -19.593 28.011 1.00 41.78 216 VAL A O 1
ATOM 1802 N N . LYS A 1 217 ? 9.908 -19.099 26.177 1.00 38.88 217 LYS A N 1
ATOM 1803 C CA . LYS A 1 217 ? 10.662 -20.350 26.114 1.00 38.88 217 LYS A CA 1
ATOM 1804 C C . LYS A 1 217 ? 11.956 -20.154 26.880 1.00 38.88 217 LYS A C 1
ATOM 1806 O O . LYS A 1 217 ? 12.528 -19.050 26.742 1.00 38.88 217 LYS A O 1
#